Protein AF-A0AAQ4EUG0-F1 (afdb_monomer)

Secondary structure (DSSP, 8-state):
-EEEEEEEES---TTEEEEEETTTEEEEEE--TTTHHHHTT--S--EEEEEEEEE--SS--SSS--S-S----TTSS------------S-HHHHHHHHHHHHHHHHTPPPP---SSPPPTT-------BSSPPPTTEEEEEEEE-TTS-EEEEEEE--SS--EEEESTT-BSSEEEEEEEEE-TTSSSBGGG--PPP-GGGHHHHHHHTTS----THHHHTTTS-TT--EEEE-TT-EEEEEEEEEE--PPPPP-----

Radius of gyration: 25.82 Å; Cα contacts (8 Å, |Δi|>4): 319; chains: 1; bounding box: 62×68×75 Å

Foldseek 3Di:
DWDKDKDKDQDQPVQWDWDDDVLQDIDIDGDDCVVVVVVVVPPRRIDMDMDTQDDFFQDDPPPPPPGGRHALPPVRPHDDDDDDDDDDDDDPVVCQLVVSVVVCCVVCPDDDDDDPDPDDPPDDRDDDFFPDDFPRQKDFPDWDADPVQKTKTKIARSDDADKGKDWPQRGGDFWGFAPKFWDPPVRPGGPVPDDDDDDPVVVVVCVVVPPDDDPPPVVVVVVPPDRRIPIDIHDHSDMIMIITHIDGPDDPPPDDDDDD

pLDDT: mean 79.88, std 19.33, range [32.59, 97.94]

Structure (mmCIF, N/CA/C/O backbone):
data_AF-A0AAQ4EUG0-F1
#
_entry.id   AF-A0AAQ4EUG0-F1
#
loop_
_atom_site.group_PDB
_atom_site.id
_atom_site.type_symbol
_atom_site.label_atom_id
_atom_site.label_alt_id
_atom_site.label_comp_id
_atom_site.label_asym_id
_atom_site.label_entity_id
_atom_site.label_seq_id
_atom_site.pdbx_PDB_i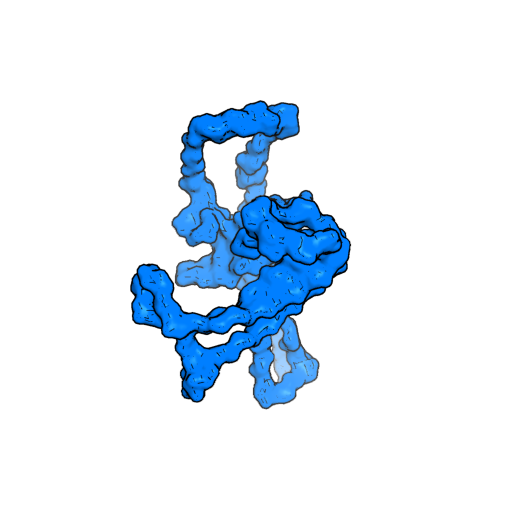ns_code
_atom_site.Cartn_x
_atom_site.Cartn_y
_atom_site.Cartn_z
_atom_site.occupancy
_atom_site.B_iso_or_equiv
_atom_site.auth_seq_id
_atom_site.auth_comp_id
_atom_site.auth_asym_id
_atom_site.auth_atom_id
_atom_site.pdbx_PDB_model_num
ATOM 1 N N . MET A 1 1 ? 28.273 -1.661 -15.338 1.00 84.81 1 MET A N 1
ATOM 2 C CA . MET A 1 1 ? 27.515 -2.783 -15.917 1.00 84.81 1 MET A CA 1
ATOM 3 C C . MET A 1 1 ? 26.063 -2.622 -15.538 1.00 84.81 1 MET A C 1
ATOM 5 O O . MET A 1 1 ? 25.760 -2.489 -14.359 1.00 84.81 1 MET A O 1
ATOM 9 N N . ASP A 1 2 ? 25.199 -2.697 -16.542 1.00 89.00 2 ASP A N 1
ATOM 10 C CA . ASP A 1 2 ? 23.758 -2.576 -16.389 1.00 89.00 2 ASP A CA 1
ATOM 11 C C . ASP A 1 2 ? 23.107 -3.883 -16.832 1.00 89.00 2 ASP A C 1
ATOM 13 O O . ASP A 1 2 ? 23.335 -4.357 -17.944 1.00 89.00 2 ASP A O 1
ATOM 17 N N . VAL A 1 3 ? 22.307 -4.479 -15.949 1.00 90.00 3 VAL A N 1
ATOM 18 C CA . VAL A 1 3 ? 21.541 -5.695 -16.230 1.00 90.00 3 VAL A CA 1
ATOM 19 C C . VAL A 1 3 ? 20.070 -5.337 -16.292 1.00 90.00 3 VAL A C 1
ATOM 21 O O . VAL A 1 3 ? 19.518 -4.786 -15.340 1.00 90.00 3 VAL A O 1
ATOM 24 N N . ALA A 1 4 ? 19.417 -5.707 -17.387 1.00 89.88 4 ALA A N 1
ATOM 25 C CA . ALA A 1 4 ? 18.000 -5.467 -17.577 1.00 89.88 4 ALA A CA 1
ATOM 26 C C . ALA A 1 4 ? 17.295 -6.674 -18.189 1.00 89.88 4 ALA A C 1
ATOM 28 O O . ALA A 1 4 ? 17.897 -7.481 -18.896 1.00 89.88 4 ALA A O 1
ATOM 29 N N . THR A 1 5 ? 15.992 -6.768 -17.935 1.00 88.81 5 THR A N 1
ATOM 30 C CA . THR A 1 5 ? 15.102 -7.694 -18.640 1.00 88.81 5 THR A CA 1
ATOM 31 C C . THR A 1 5 ? 14.273 -6.934 -19.658 1.00 88.81 5 THR A C 1
ATOM 33 O O . THR A 1 5 ? 13.789 -5.829 -19.394 1.00 88.81 5 THR A O 1
ATOM 36 N N . ARG A 1 6 ? 14.089 -7.554 -20.823 1.00 88.81 6 ARG A N 1
ATOM 37 C CA . ARG A 1 6 ? 13.291 -7.022 -21.919 1.00 88.81 6 ARG A CA 1
ATOM 38 C C . ARG A 1 6 ? 12.184 -7.999 -22.292 1.00 88.81 6 ARG A C 1
ATOM 40 O O . ARG A 1 6 ? 12.442 -9.188 -22.456 1.00 88.81 6 ARG A O 1
ATOM 47 N N . TYR A 1 7 ? 10.979 -7.470 -22.476 1.00 87.00 7 TYR A N 1
ATOM 48 C CA . TYR A 1 7 ? 9.845 -8.189 -23.044 1.00 87.00 7 TYR A CA 1
ATOM 49 C C . TYR A 1 7 ? 9.495 -7.564 -24.390 1.00 87.00 7 TYR A C 1
ATOM 51 O O . TYR A 1 7 ? 9.198 -6.370 -24.459 1.00 87.00 7 TYR A O 1
ATOM 59 N N . GLU A 1 8 ? 9.545 -8.369 -25.448 1.00 88.00 8 GLU A N 1
ATOM 60 C CA . GLU A 1 8 ? 9.227 -7.949 -26.811 1.00 88.00 8 GLU A CA 1
ATOM 61 C C . GLU A 1 8 ? 7.934 -8.629 -27.260 1.00 88.00 8 GLU A C 1
ATOM 63 O O . GLU A 1 8 ? 7.791 -9.848 -27.146 1.00 88.00 8 GLU A O 1
ATOM 68 N N . THR A 1 9 ? 6.980 -7.846 -27.760 1.00 85.00 9 THR A N 1
ATOM 69 C CA . THR A 1 9 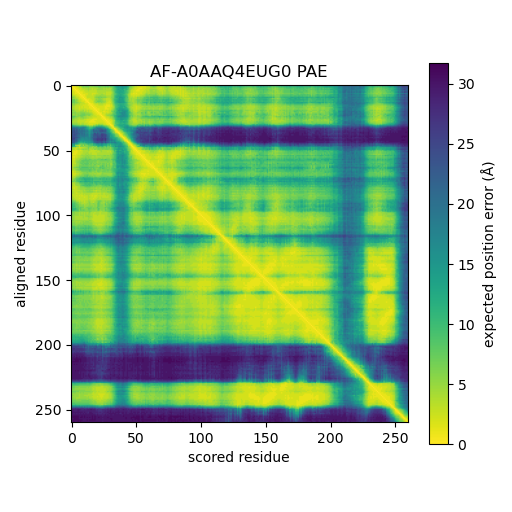? 5.717 -8.369 -28.295 1.00 85.00 9 THR A CA 1
ATOM 70 C C . THR A 1 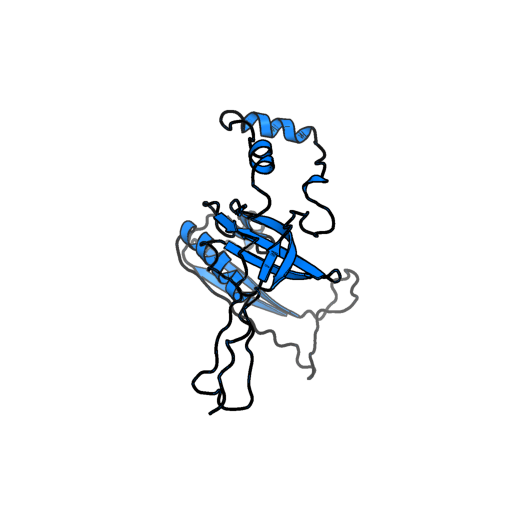9 ? 5.343 -7.646 -29.586 1.00 85.00 9 THR A C 1
ATOM 72 O O . THR A 1 9 ? 5.876 -6.583 -29.892 1.00 85.00 9 THR A O 1
ATOM 75 N N . ALA A 1 10 ? 4.417 -8.220 -30.354 1.00 86.56 10 ALA A N 1
ATOM 76 C CA . ALA A 1 10 ? 3.866 -7.597 -31.559 1.00 86.56 10 ALA A CA 1
ATOM 77 C C . ALA A 1 10 ? 2.698 -6.632 -31.266 1.00 86.56 10 ALA A C 1
ATOM 79 O O . ALA A 1 10 ? 1.992 -6.236 -32.189 1.00 86.56 10 ALA A O 1
ATOM 80 N N . LEU A 1 11 ? 2.448 -6.292 -29.994 1.00 82.88 11 LEU A N 1
ATOM 81 C CA . LEU A 1 11 ? 1.412 -5.323 -29.643 1.00 82.88 11 LEU A CA 1
ATOM 82 C C . LEU A 1 11 ? 1.821 -3.938 -30.153 1.00 82.88 11 LEU A C 1
ATOM 84 O O . LEU A 1 11 ? 2.946 -3.500 -29.912 1.00 82.88 11 LEU A O 1
ATOM 88 N N . ASP A 1 12 ? 0.902 -3.245 -30.820 1.00 84.25 12 ASP A N 1
ATOM 89 C CA . ASP A 1 12 ? 1.060 -1.825 -31.116 1.00 84.25 12 ASP A CA 1
ATOM 90 C C . ASP A 1 12 ? 0.496 -1.016 -29.949 1.00 84.25 12 ASP A C 1
ATOM 92 O O . ASP A 1 12 ? -0.680 -1.127 -29.604 1.00 84.25 12 ASP A O 1
ATOM 96 N N . ASN A 1 13 ? 1.360 -0.248 -29.295 1.00 80.12 13 ASN A N 1
ATOM 97 C CA . ASN A 1 13 ? 0.994 0.589 -28.162 1.00 80.12 13 ASN A CA 1
ATOM 98 C C . ASN A 1 13 ? 0.983 2.081 -28.511 1.00 80.12 13 ASN A C 1
ATOM 100 O O . ASN A 1 13 ? 0.839 2.895 -27.601 1.00 80.12 13 ASN A O 1
ATOM 104 N N . GLU A 1 14 ? 1.219 2.454 -29.775 1.00 84.69 14 GLU A N 1
ATOM 105 C CA . GLU A 1 14 ? 1.294 3.848 -30.240 1.00 84.69 14 GLU A CA 1
ATOM 106 C C . GLU A 1 14 ? 2.246 4.733 -29.399 1.00 84.69 14 GLU A C 1
ATOM 108 O O . GLU A 1 14 ? 2.068 5.946 -29.254 1.00 84.69 14 GLU A O 1
ATOM 113 N N . GLY A 1 15 ? 3.273 4.126 -28.791 1.00 82.19 15 GLY A N 1
ATOM 114 C CA . GLY A 1 15 ? 4.199 4.809 -27.884 1.00 82.19 15 GLY A CA 1
ATOM 115 C C . GLY A 1 15 ? 3.614 5.182 -26.513 1.00 82.19 15 GLY A C 1
ATOM 116 O O . GLY A 1 15 ? 4.242 5.950 -25.780 1.00 82.19 15 GLY A O 1
ATOM 117 N N . VAL A 1 16 ? 2.447 4.654 -26.147 1.00 84.12 16 VAL A N 1
ATOM 118 C CA . VAL A 1 16 ? 1.797 4.822 -24.842 1.00 84.12 16 VAL A CA 1
ATOM 119 C C . VAL A 1 16 ? 2.062 3.604 -23.959 1.00 84.12 16 VAL A C 1
ATOM 121 O O . VAL A 1 16 ? 1.989 2.457 -24.392 1.00 84.12 16 VAL A O 1
ATOM 124 N N . PHE A 1 17 ? 2.388 3.837 -22.695 1.00 86.19 17 PHE A N 1
ATOM 125 C CA . PHE A 1 17 ? 2.550 2.782 -21.697 1.00 86.19 17 PHE A CA 1
ATOM 126 C C . PHE A 1 17 ? 2.140 3.299 -20.320 1.00 86.19 17 PHE A C 1
ATOM 128 O O . PHE A 1 17 ? 1.921 4.493 -20.140 1.00 86.19 17 PHE A O 1
ATOM 135 N N . PHE A 1 18 ? 2.017 2.406 -19.344 1.00 85.62 18 PHE A N 1
ATOM 136 C CA . PHE A 1 18 ? 1.568 2.757 -18.001 1.00 85.62 18 PHE A CA 1
ATOM 137 C C . PHE A 1 18 ? 2.630 2.362 -16.982 1.00 85.62 18 PHE A C 1
ATOM 139 O O . PHE A 1 18 ? 3.205 1.279 -17.068 1.00 85.62 18 PHE A O 1
ATOM 146 N N . THR A 1 19 ? 2.878 3.242 -16.018 1.00 86.12 19 THR A N 1
ATOM 147 C CA . THR A 1 19 ? 3.725 2.972 -14.847 1.00 86.12 19 THR A CA 1
ATOM 148 C C . THR A 1 19 ? 2.912 3.266 -13.605 1.00 86.12 19 THR A C 1
ATOM 150 O O . THR A 1 19 ? 2.152 4.236 -13.607 1.00 86.12 19 THR A O 1
ATOM 153 N N . ASP A 1 20 ? 3.057 2.485 -12.547 1.00 85.25 20 ASP A N 1
ATOM 154 C CA . ASP A 1 20 ? 2.419 2.832 -11.287 1.00 85.25 20 ASP A CA 1
ATOM 155 C C . ASP A 1 20 ? 3.067 4.073 -10.648 1.00 85.25 20 ASP A C 1
ATOM 157 O O . ASP A 1 20 ? 4.183 4.482 -10.975 1.00 85.25 20 ASP A O 1
ATOM 161 N N . SER A 1 21 ? 2.314 4.708 -9.759 1.00 85.75 21 SER A N 1
ATOM 162 C CA . SER A 1 21 ? 2.766 5.764 -8.868 1.00 85.75 21 SER A CA 1
ATOM 163 C C . SER A 1 21 ? 2.670 5.231 -7.447 1.00 85.75 21 SER A C 1
ATOM 165 O O . SER A 1 21 ? 1.573 5.181 -6.882 1.00 85.75 21 SER A O 1
ATOM 167 N N . ASN A 1 22 ? 3.813 4.826 -6.890 1.00 84.12 22 ASN A N 1
ATOM 168 C CA . ASN A 1 22 ? 3.947 4.271 -5.539 1.00 84.12 22 ASN A CA 1
ATOM 169 C C . ASN A 1 22 ? 2.998 3.085 -5.268 1.00 84.12 22 ASN A C 1
ATOM 171 O O . ASN A 1 22 ? 2.448 2.971 -4.176 1.00 84.12 22 ASN A O 1
ATOM 175 N N . GLY A 1 23 ? 2.731 2.245 -6.272 1.00 79.62 23 GLY A N 1
ATOM 176 C CA . GLY A 1 23 ? 1.821 1.103 -6.160 1.00 79.62 23 GLY A CA 1
ATOM 177 C C . GLY A 1 23 ? 0.328 1.444 -6.055 1.00 79.62 23 GLY A C 1
ATOM 178 O O . GLY A 1 23 ? -0.482 0.534 -5.879 1.00 79.62 23 GLY A O 1
ATOM 179 N N . LEU A 1 24 ? -0.061 2.722 -6.170 1.00 76.56 24 LEU A N 1
ATOM 180 C CA . LEU A 1 24 ? -1.436 3.169 -5.923 1.00 76.56 24 LEU A CA 1
ATOM 181 C C . LEU A 1 24 ? -2.229 3.383 -7.219 1.00 76.56 24 LEU A C 1
ATOM 183 O O . LEU A 1 24 ? -3.268 2.764 -7.435 1.00 76.56 24 LEU A O 1
ATOM 187 N N . PHE A 1 25 ? -1.735 4.223 -8.124 1.00 76.75 25 PHE A N 1
ATOM 188 C CA . PHE A 1 25 ? -2.438 4.537 -9.371 1.00 76.75 25 PHE A CA 1
ATOM 189 C C . PHE A 1 25 ? -1.539 4.307 -10.574 1.00 76.75 25 PHE A C 1
ATOM 191 O O . PHE A 1 25 ? -0.349 4.607 -10.529 1.00 76.75 25 PHE A O 1
ATOM 198 N N . SER A 1 26 ? -2.107 3.809 -11.668 1.00 82.00 26 SER A N 1
ATOM 199 C CA . SER A 1 26 ? -1.403 3.748 -12.946 1.00 82.00 26 SER A CA 1
ATOM 200 C C . SER A 1 26 ? -1.419 5.118 -13.614 1.00 82.00 26 SER A C 1
ATOM 202 O O . SER A 1 26 ? -2.472 5.725 -13.789 1.00 82.00 26 SER A O 1
ATOM 204 N N . VAL A 1 27 ? -0.245 5.588 -14.017 1.00 85.31 27 VAL A N 1
ATOM 205 C CA . VAL A 1 27 ? -0.053 6.848 -14.727 1.00 85.31 27 VAL A CA 1
ATOM 206 C C . VAL A 1 27 ? 0.286 6.551 -16.178 1.00 85.31 27 VAL A C 1
ATOM 208 O O . VAL A 1 27 ? 1.208 5.787 -16.473 1.00 85.31 27 VAL A O 1
ATOM 211 N N . THR A 1 28 ? -0.445 7.186 -17.089 1.00 89.00 28 THR A N 1
ATOM 212 C CA . THR A 1 28 ? -0.173 7.120 -18.524 1.00 89.00 28 THR A CA 1
ATOM 213 C C . THR A 1 28 ? 1.127 7.846 -18.849 1.00 89.00 28 THR A C 1
ATOM 215 O O . THR A 1 28 ? 1.332 9.005 -18.482 1.00 89.00 28 THR A O 1
ATOM 218 N N . ARG A 1 29 ? 2.007 7.172 -19.580 1.00 85.81 29 ARG A N 1
ATOM 219 C CA . ARG A 1 29 ? 3.270 7.687 -20.102 1.00 85.81 29 ARG A CA 1
ATOM 220 C C . ARG A 1 29 ? 3.238 7.637 -21.621 1.00 85.81 29 ARG A C 1
ATOM 222 O O . ARG A 1 29 ? 2.662 6.728 -22.214 1.00 85.81 29 ARG A O 1
ATOM 229 N N . ARG A 1 30 ? 3.877 8.618 -22.252 1.00 87.06 30 ARG A N 1
ATOM 230 C CA . ARG A 1 30 ? 4.048 8.676 -23.703 1.00 87.06 30 ARG A CA 1
ATOM 231 C C . ARG A 1 30 ? 5.527 8.823 -24.016 1.00 87.06 30 ARG A C 1
ATOM 233 O O . ARG A 1 30 ? 6.188 9.700 -23.464 1.00 87.06 30 ARG A O 1
ATOM 240 N N . LEU A 1 31 ? 6.040 7.971 -24.896 1.00 80.88 31 LEU A N 1
ATOM 241 C CA . LEU A 1 31 ? 7.404 8.085 -25.391 1.00 80.88 31 LEU A CA 1
ATOM 242 C C . LEU A 1 31 ? 7.540 9.376 -26.200 1.00 80.88 31 LEU A C 1
ATOM 244 O O . LEU A 1 31 ? 6.850 9.586 -27.198 1.00 80.88 31 LEU A O 1
ATOM 248 N N . LEU A 1 32 ? 8.444 10.252 -25.764 1.00 77.06 32 LEU A N 1
ATOM 249 C CA . LEU A 1 32 ? 8.763 11.474 -26.490 1.00 77.06 32 LEU A CA 1
ATOM 250 C C . LEU A 1 32 ? 9.661 11.149 -27.693 1.00 77.06 32 LEU A C 1
ATOM 252 O O . LEU A 1 32 ? 10.576 10.324 -27.625 1.00 77.06 32 LEU A O 1
ATOM 256 N N . SER A 1 33 ? 9.408 11.827 -28.813 1.00 56.78 33 SER A N 1
ATOM 257 C CA . SER A 1 33 ? 9.983 11.539 -30.136 1.00 56.78 33 SER A CA 1
ATOM 258 C C . SER A 1 33 ? 11.521 11.567 -30.208 1.00 56.78 33 SER A C 1
ATOM 260 O O . SER A 1 33 ? 12.088 10.941 -31.108 1.00 56.78 33 SER A O 1
ATOM 262 N N . ALA A 1 34 ? 12.210 12.220 -29.265 1.00 49.50 34 ALA A N 1
ATOM 263 C CA . ALA A 1 34 ? 13.674 12.269 -29.195 1.00 49.50 34 ALA A CA 1
ATOM 264 C C . ALA A 1 34 ? 14.306 10.906 -28.848 1.00 49.50 34 ALA A C 1
ATOM 266 O O . ALA A 1 34 ? 15.296 10.524 -29.468 1.00 49.50 34 ALA A O 1
ATOM 267 N N . VAL A 1 35 ? 13.676 10.123 -27.963 1.00 47.72 35 VAL A N 1
ATOM 268 C CA . VAL A 1 35 ? 14.095 8.745 -27.629 1.00 47.72 35 VAL A CA 1
ATOM 269 C C . VAL A 1 35 ? 13.686 7.757 -28.736 1.00 47.72 35 VAL A C 1
ATOM 271 O O . VAL A 1 35 ? 14.292 6.698 -28.893 1.00 47.72 35 VAL A O 1
ATOM 274 N N . SER A 1 36 ? 12.726 8.136 -29.596 1.00 44.00 36 SER A N 1
ATOM 275 C CA . SER A 1 36 ? 12.292 7.314 -30.740 1.00 44.00 36 SER A CA 1
ATOM 276 C C . SER A 1 36 ? 13.355 7.159 -31.838 1.00 44.00 36 SER A C 1
ATOM 278 O O . SER A 1 36 ? 13.254 6.264 -32.674 1.00 44.00 36 SER A O 1
ATOM 280 N N . ARG A 1 37 ? 14.389 8.017 -31.877 1.00 38.06 37 ARG A N 1
ATOM 281 C CA . ARG A 1 37 ? 15.430 7.939 -32.919 1.00 38.06 37 ARG A CA 1
ATOM 282 C C . ARG A 1 37 ? 16.383 6.757 -32.735 1.00 38.06 37 ARG A C 1
ATOM 284 O O . ARG A 1 37 ? 16.779 6.177 -33.738 1.00 38.06 37 ARG A O 1
ATOM 291 N N . LEU A 1 38 ? 16.675 6.347 -31.499 1.00 39.84 38 LEU A N 1
ATOM 292 C CA . LEU A 1 38 ? 17.489 5.152 -31.219 1.00 39.84 38 LEU A CA 1
ATOM 293 C C . LEU A 1 38 ? 16.702 3.842 -31.402 1.00 39.84 38 LEU A C 1
ATOM 295 O O . LEU A 1 38 ? 17.280 2.808 -31.717 1.00 39.84 38 LEU A O 1
ATOM 299 N N . THR A 1 39 ? 15.374 3.884 -31.286 1.00 41.16 39 THR A N 1
ATOM 300 C CA . THR A 1 39 ? 14.483 2.730 -31.515 1.00 41.16 39 THR A CA 1
ATOM 301 C C . THR A 1 39 ? 13.981 2.613 -32.961 1.00 41.16 39 THR A C 1
ATOM 303 O O . THR A 1 39 ? 13.436 1.578 -33.339 1.00 41.16 39 THR A O 1
ATOM 306 N N . ARG A 1 40 ? 14.239 3.609 -33.824 1.00 37.44 40 ARG A N 1
ATOM 307 C CA . ARG A 1 40 ? 13.821 3.620 -35.243 1.00 37.44 40 ARG A CA 1
ATOM 308 C C . ARG A 1 40 ? 14.469 2.561 -36.137 1.00 37.44 40 ARG A C 1
ATOM 310 O O . ARG A 1 40 ? 13.981 2.372 -37.248 1.00 37.44 40 ARG A O 1
ATOM 317 N N . ILE A 1 41 ? 15.508 1.860 -35.682 1.00 39.31 41 ILE A N 1
ATOM 318 C CA . ILE A 1 41 ? 16.083 0.733 -36.439 1.00 39.31 41 ILE A CA 1
ATOM 319 C C . ILE A 1 41 ? 15.147 -0.499 -36.410 1.00 39.31 41 ILE A C 1
ATOM 321 O O . ILE A 1 41 ? 15.229 -1.345 -37.291 1.00 39.31 41 ILE A O 1
ATOM 325 N N . HIS A 1 42 ? 14.164 -0.562 -35.503 1.00 40.19 42 HIS A N 1
ATOM 326 C CA . HIS A 1 42 ? 13.218 -1.683 -35.397 1.00 40.19 42 HIS A CA 1
ATOM 327 C C . HIS A 1 42 ? 11.791 -1.268 -35.773 1.00 40.19 42 HIS A C 1
ATOM 329 O O . HIS A 1 42 ? 10.864 -1.331 -34.972 1.00 40.19 42 HIS A O 1
ATOM 335 N N . LYS A 1 43 ? 11.608 -0.821 -37.019 1.00 33.38 43 LYS A N 1
ATOM 336 C CA . LYS A 1 43 ? 10.323 -0.357 -37.570 1.00 33.38 43 LYS A CA 1
ATOM 337 C C . LYS A 1 43 ? 9.394 -1.511 -37.998 1.00 33.38 43 LYS A C 1
ATOM 339 O O . LYS A 1 43 ? 8.837 -1.502 -39.088 1.00 33.38 43 LYS A O 1
ATOM 344 N N . ALA A 1 44 ? 9.220 -2.493 -37.123 1.00 38.25 44 ALA A N 1
ATOM 345 C CA . ALA A 1 44 ? 8.016 -3.311 -37.067 1.00 38.25 44 ALA A CA 1
ATOM 346 C C . ALA A 1 44 ? 7.407 -3.011 -35.698 1.00 38.25 44 ALA A C 1
ATOM 348 O O . ALA A 1 44 ? 8.134 -3.104 -34.715 1.00 38.25 44 ALA A O 1
ATOM 349 N N . ALA A 1 45 ? 6.146 -2.574 -35.645 1.00 46.94 45 ALA A N 1
ATOM 350 C CA . ALA A 1 45 ? 5.438 -2.202 -34.420 1.00 46.94 45 ALA A CA 1
ATOM 351 C C . ALA A 1 45 ? 5.626 -3.283 -33.342 1.00 46.94 45 ALA A C 1
ATOM 353 O O . ALA A 1 45 ? 5.012 -4.347 -33.386 1.00 46.94 45 ALA A O 1
ATOM 354 N N . ARG A 1 46 ? 6.575 -3.047 -32.437 1.00 55.78 46 ARG A N 1
ATOM 355 C CA . ARG A 1 46 ? 6.950 -3.975 -31.381 1.00 55.78 46 ARG A CA 1
ATOM 356 C C . ARG A 1 46 ? 6.894 -3.220 -30.075 1.00 55.78 46 ARG A C 1
ATOM 358 O O . ARG A 1 46 ? 7.720 -2.340 -29.827 1.00 55.78 46 ARG A O 1
ATOM 365 N N . PHE A 1 47 ? 5.916 -3.561 -29.249 1.00 60.09 47 PHE A N 1
ATOM 366 C CA . PHE A 1 47 ? 5.904 -3.136 -27.865 1.00 60.09 47 PHE A CA 1
ATOM 367 C C . PHE A 1 47 ? 7.128 -3.718 -27.162 1.00 60.09 47 PHE A C 1
ATOM 369 O O . PHE A 1 47 ? 7.372 -4.929 -27.181 1.00 60.09 47 PHE A O 1
ATOM 376 N N . LEU A 1 48 ? 7.893 -2.825 -26.544 1.00 68.75 48 LEU A N 1
ATOM 377 C CA . LEU A 1 48 ? 9.088 -3.153 -25.791 1.00 68.75 48 LEU A CA 1
ATOM 378 C C . LEU A 1 48 ? 8.894 -2.651 -24.364 1.00 68.75 48 LEU A C 1
ATOM 380 O O . LEU A 1 48 ? 8.875 -1.445 -24.121 1.00 68.75 48 LEU A O 1
ATOM 384 N N . ALA A 1 49 ? 8.769 -3.584 -23.422 1.00 75.94 49 ALA A N 1
ATOM 385 C CA . ALA A 1 49 ? 8.861 -3.279 -22.000 1.00 75.94 49 ALA A CA 1
ATOM 386 C C . ALA A 1 49 ? 10.277 -3.595 -21.506 1.00 75.94 49 ALA A C 1
ATOM 388 O O . ALA A 1 49 ? 10.825 -4.661 -21.794 1.00 75.94 49 ALA A O 1
ATOM 389 N N . HIS A 1 50 ? 10.867 -2.660 -20.764 1.00 81.56 50 HIS A N 1
ATOM 390 C CA . HIS A 1 50 ? 12.233 -2.744 -20.255 1.00 81.56 50 HIS A CA 1
ATOM 391 C C . HIS A 1 50 ? 12.252 -2.465 -18.752 1.00 81.56 50 HIS A C 1
ATOM 393 O O . HIS A 1 50 ? 11.718 -1.447 -18.314 1.00 81.56 50 HIS A O 1
ATOM 399 N N . ALA A 1 51 ? 12.885 -3.347 -17.978 1.00 84.69 51 ALA A N 1
ATOM 400 C CA . ALA A 1 51 ? 13.072 -3.183 -16.539 1.00 84.69 51 ALA A CA 1
ATOM 401 C C . ALA A 1 51 ? 14.553 -3.360 -16.181 1.00 84.69 51 ALA A C 1
ATOM 403 O O . ALA A 1 51 ? 15.122 -4.434 -16.394 1.00 84.69 51 ALA A O 1
ATOM 404 N N . GLN A 1 52 ? 15.163 -2.306 -15.632 1.00 89.50 52 GLN A N 1
AT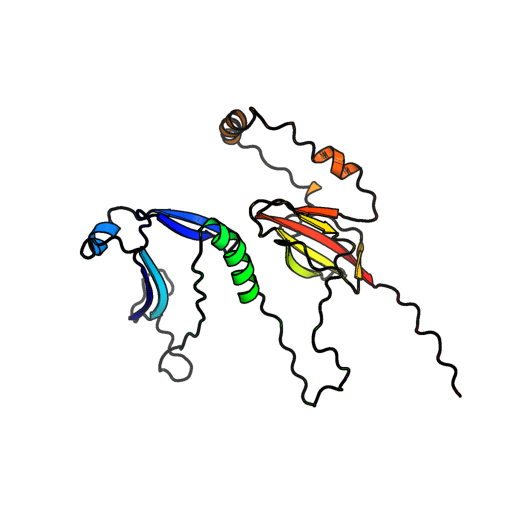OM 405 C CA . GLN A 1 52 ? 16.519 -2.353 -15.090 1.00 89.50 52 GLN A CA 1
ATOM 406 C C . GLN A 1 52 ? 16.507 -3.167 -13.791 1.00 89.50 52 GLN A C 1
ATOM 408 O O . GLN A 1 52 ? 15.754 -2.847 -12.876 1.00 89.50 52 GLN A O 1
ATOM 413 N N . LEU A 1 53 ? 17.320 -4.218 -13.721 1.00 90.06 53 LEU A N 1
ATOM 414 C CA . LEU A 1 53 ? 17.359 -5.145 -12.587 1.00 90.06 53 LEU A CA 1
ATOM 415 C C . LEU A 1 53 ? 18.503 -4.863 -11.625 1.00 90.06 53 LEU A C 1
ATOM 417 O O . LEU A 1 53 ? 18.347 -4.991 -10.415 1.00 90.06 53 LEU A O 1
ATOM 421 N N . HIS A 1 54 ? 19.671 -4.542 -12.170 1.00 91.81 54 HIS A N 1
ATOM 422 C CA . HIS A 1 54 ? 20.883 -4.362 -11.389 1.00 91.81 54 HIS A CA 1
ATOM 423 C C . HIS A 1 54 ? 21.824 -3.398 -12.108 1.00 91.81 54 HIS A C 1
ATOM 425 O O . HIS A 1 54 ? 21.812 -3.315 -13.342 1.00 91.81 54 HIS A O 1
ATOM 431 N N . ARG A 1 55 ? 22.602 -2.641 -11.337 1.00 91.75 55 ARG A N 1
ATOM 432 C CA . ARG A 1 55 ? 23.586 -1.677 -11.829 1.00 91.75 55 ARG A CA 1
ATOM 433 C C . ARG A 1 55 ? 24.820 -1.750 -10.947 1.00 91.75 55 ARG A C 1
ATOM 435 O O . ARG A 1 55 ? 24.690 -1.904 -9.739 1.00 91.75 55 ARG A O 1
ATOM 442 N N . ARG A 1 56 ? 25.981 -1.622 -11.575 1.00 92.19 56 ARG A N 1
ATOM 443 C CA . ARG A 1 56 ? 27.286 -1.542 -10.922 1.00 92.19 56 ARG A CA 1
ATOM 444 C C . ARG A 1 56 ? 28.144 -0.549 -11.690 1.00 92.19 56 ARG A C 1
ATOM 446 O O . ARG A 1 56 ? 28.398 -0.778 -12.873 1.00 92.19 56 ARG A O 1
ATOM 453 N N . TYR A 1 57 ? 28.587 0.527 -11.065 1.00 92.50 57 TYR A N 1
ATOM 454 C CA . TYR A 1 57 ? 29.454 1.532 -11.676 1.00 92.50 57 TYR A CA 1
ATOM 455 C C . TYR A 1 57 ? 30.737 1.636 -10.866 1.00 92.50 57 TYR A C 1
ATOM 457 O O . TYR A 1 57 ? 30.706 1.561 -9.651 1.00 92.50 57 TYR A O 1
ATOM 465 N N . ASN A 1 58 ? 31.865 1.775 -11.549 1.00 92.75 58 ASN A N 1
ATOM 466 C CA . ASN A 1 58 ? 33.191 1.914 -10.945 1.00 92.75 58 ASN A CA 1
ATOM 467 C C . ASN A 1 58 ? 33.661 3.378 -10.887 1.00 92.75 58 ASN A C 1
ATOM 469 O O . ASN A 1 58 ? 34.829 3.631 -10.610 1.00 92.75 58 ASN A O 1
ATOM 473 N N . ILE A 1 59 ? 32.770 4.316 -11.208 1.00 94.38 59 ILE A N 1
ATOM 474 C CA . ILE A 1 59 ? 33.000 5.759 -11.221 1.00 94.38 59 ILE A CA 1
ATOM 475 C C . ILE A 1 59 ? 31.816 6.393 -10.479 1.00 94.38 59 ILE A C 1
ATOM 477 O O . ILE A 1 59 ? 30.680 5.956 -10.685 1.00 94.38 59 ILE A O 1
ATOM 481 N N . ASP A 1 60 ? 32.106 7.354 -9.602 1.00 93.88 60 ASP A N 1
ATOM 482 C CA . ASP A 1 60 ? 31.111 8.180 -8.907 1.00 93.88 60 ASP A CA 1
ATOM 483 C C . ASP A 1 60 ? 30.420 9.135 -9.894 1.00 93.88 60 ASP A C 1
ATOM 485 O O . ASP A 1 60 ? 30.981 9.479 -10.936 1.00 93.88 60 ASP A O 1
ATOM 489 N N . ASP A 1 61 ? 29.185 9.531 -9.603 1.00 94.88 61 ASP A N 1
ATOM 490 C CA . ASP A 1 61 ? 28.433 10.450 -10.463 1.00 94.88 61 ASP A CA 1
ATOM 491 C C . ASP A 1 61 ? 28.584 11.931 -10.071 1.00 94.88 61 ASP A C 1
ATOM 493 O O . ASP A 1 61 ? 27.935 12.786 -10.678 1.00 94.88 61 ASP A O 1
ATOM 497 N N . ASP A 1 62 ? 29.457 12.238 -9.103 1.00 95.19 62 ASP A N 1
ATOM 498 C CA . ASP A 1 62 ? 29.739 13.567 -8.557 1.00 95.19 62 ASP A CA 1
ATOM 499 C C . ASP A 1 62 ? 28.488 14.266 -7.979 1.00 95.19 62 ASP A C 1
ATOM 501 O O . ASP A 1 62 ? 28.410 15.498 -7.918 1.00 95.19 62 ASP A O 1
ATOM 505 N N . LEU A 1 63 ? 27.485 13.495 -7.529 1.00 95.81 63 LEU A N 1
ATOM 506 C CA . LEU A 1 63 ? 26.262 14.020 -6.899 1.00 95.81 63 LEU A CA 1
ATOM 507 C C . LEU A 1 63 ? 26.306 14.016 -5.359 1.00 95.81 63 LEU A C 1
ATOM 509 O O . LEU A 1 63 ? 25.290 14.288 -4.713 1.00 95.81 63 LEU A O 1
ATOM 513 N N . GLY A 1 64 ? 27.486 13.772 -4.776 1.00 95.88 64 GLY A N 1
ATOM 514 C CA . GLY A 1 64 ? 27.785 14.011 -3.359 1.00 95.88 64 GLY A CA 1
ATOM 515 C C . GLY A 1 64 ? 27.871 12.773 -2.467 1.00 95.88 64 GLY A C 1
ATOM 516 O O . GLY A 1 64 ? 28.020 12.932 -1.258 1.00 95.88 64 GLY A O 1
ATOM 517 N N . VAL A 1 65 ? 27.770 11.563 -3.027 1.00 94.25 65 VAL A N 1
ATOM 518 C CA . VAL A 1 65 ? 28.043 10.318 -2.281 1.00 94.25 65 VAL A CA 1
ATOM 519 C C . VAL A 1 65 ? 29.550 10.018 -2.250 1.00 94.25 65 VAL A C 1
ATOM 521 O O . VAL A 1 65 ? 30.022 9.423 -1.287 1.00 94.25 65 VAL A O 1
ATOM 524 N N . GLU A 1 66 ? 30.310 10.507 -3.243 1.00 94.56 66 GLU A N 1
ATOM 525 C CA . GLU A 1 66 ? 31.775 10.374 -3.350 1.00 94.56 66 GLU A CA 1
ATOM 526 C C . GLU A 1 66 ? 32.255 8.913 -3.383 1.00 94.56 66 GLU A C 1
ATOM 528 O O . GLU A 1 66 ? 33.395 8.597 -3.031 1.00 94.56 66 GLU A O 1
ATOM 533 N N . GLU A 1 67 ? 31.396 8.001 -3.840 1.00 93.44 67 GLU A N 1
ATOM 534 C CA . GLU A 1 67 ? 31.721 6.590 -3.971 1.00 93.44 67 GLU A CA 1
ATOM 535 C C . GLU A 1 67 ? 31.085 6.000 -5.235 1.00 93.44 67 GLU A C 1
ATOM 537 O O . GLU A 1 67 ? 29.926 6.267 -5.560 1.00 93.44 67 GLU A O 1
ATOM 542 N N . PRO A 1 68 ? 31.819 5.159 -5.978 1.00 93.69 68 PRO A N 1
ATOM 543 C CA . PRO A 1 68 ? 31.230 4.449 -7.096 1.00 93.69 68 PRO A CA 1
ATOM 544 C C . PRO A 1 68 ? 30.170 3.456 -6.595 1.00 93.69 68 PRO A C 1
ATOM 546 O O . PRO A 1 68 ? 30.329 2.844 -5.540 1.00 93.69 68 PRO A O 1
ATOM 549 N N . LEU A 1 69 ? 29.125 3.214 -7.394 1.00 93.81 69 LEU A N 1
ATOM 550 C CA . LEU A 1 69 ? 28.131 2.162 -7.132 1.00 93.81 69 LEU A CA 1
ATOM 551 C C . LEU A 1 69 ? 28.741 0.756 -7.351 1.00 93.81 69 LEU A C 1
ATOM 553 O O . LEU A 1 69 ? 28.398 0.062 -8.312 1.00 93.81 69 LEU A O 1
ATOM 557 N N . ASP A 1 70 ? 29.671 0.348 -6.488 1.00 93.56 70 ASP A N 1
ATOM 558 C CA . ASP A 1 70 ? 30.510 -0.853 -6.607 1.00 93.56 70 ASP A CA 1
ATOM 559 C C . ASP A 1 70 ? 30.379 -1.786 -5.387 1.00 93.56 70 ASP A C 1
ATOM 561 O O . ASP A 1 70 ? 31.378 -2.215 -4.814 1.00 93.56 70 ASP A O 1
ATOM 565 N N . ASP A 1 71 ? 29.151 -2.126 -4.981 1.00 91.38 71 ASP A N 1
ATOM 566 C CA . ASP A 1 71 ? 28.905 -3.033 -3.849 1.00 91.38 71 ASP A CA 1
ATOM 567 C C . ASP A 1 71 ? 29.561 -4.411 -4.058 1.00 91.38 71 ASP A C 1
ATOM 569 O O . ASP A 1 71 ? 29.133 -5.206 -4.905 1.00 91.38 71 ASP A O 1
ATOM 573 N N . ARG A 1 72 ? 30.581 -4.728 -3.247 1.00 89.19 72 ARG A N 1
ATOM 574 C CA . ARG A 1 72 ? 31.410 -5.941 -3.403 1.00 89.19 72 ARG A CA 1
ATOM 575 C C . ARG A 1 72 ? 30.913 -7.181 -2.659 1.00 89.19 72 ARG A C 1
ATOM 577 O O . ARG A 1 72 ? 31.373 -8.284 -2.941 1.00 89.19 72 ARG A O 1
ATOM 584 N N . GLY A 1 73 ? 29.928 -7.040 -1.774 1.00 87.88 73 GLY A N 1
ATOM 585 C CA . GLY A 1 73 ? 29.407 -8.162 -0.987 1.00 87.88 73 GLY A CA 1
ATOM 586 C C . GLY A 1 73 ? 30.429 -8.732 0.009 1.00 87.88 73 GLY A C 1
ATOM 587 O O . GLY A 1 73 ? 31.441 -8.111 0.304 1.00 87.88 73 GLY A O 1
ATOM 588 N N . ILE A 1 74 ? 30.145 -9.915 0.568 1.00 88.75 74 ILE A N 1
ATOM 589 C CA . ILE A 1 74 ? 30.948 -10.528 1.652 1.00 88.75 74 ILE A CA 1
ATOM 590 C C . ILE A 1 74 ? 32.235 -11.193 1.128 1.00 88.75 74 ILE A C 1
ATOM 592 O O . ILE A 1 74 ? 33.191 -11.362 1.878 1.00 88.75 74 ILE A O 1
ATOM 596 N N . ASN A 1 75 ? 32.256 -11.598 -0.142 1.00 91.75 75 ASN A N 1
ATOM 597 C CA . ASN A 1 75 ? 33.351 -12.337 -0.777 1.00 91.75 75 ASN A CA 1
ATOM 598 C C . ASN A 1 75 ? 34.127 -11.510 -1.820 1.00 91.75 75 ASN A C 1
ATOM 600 O O . ASN A 1 75 ? 34.865 -12.089 -2.607 1.00 91.75 75 ASN A O 1
ATOM 604 N N . ASP A 1 76 ? 33.932 -10.190 -1.854 1.00 90.56 76 ASP A N 1
ATOM 605 C CA . ASP A 1 76 ? 34.528 -9.251 -2.816 1.00 90.56 76 ASP A CA 1
ATOM 606 C C . ASP A 1 76 ? 34.190 -9.479 -4.309 1.00 90.56 76 ASP A C 1
ATOM 608 O O . ASP A 1 76 ? 34.742 -8.817 -5.192 1.00 90.56 76 ASP A O 1
ATOM 612 N N . GLU A 1 77 ? 33.244 -10.367 -4.628 1.00 89.81 77 GLU A N 1
ATOM 613 C CA . GLU A 1 77 ? 32.866 -10.702 -6.013 1.00 89.81 77 GLU A CA 1
ATOM 614 C C . GLU A 1 77 ? 31.703 -9.851 -6.557 1.00 89.81 77 GLU A C 1
ATOM 616 O O . GLU A 1 77 ? 31.420 -9.857 -7.759 1.00 89.81 77 GLU A O 1
ATOM 621 N N . GLY A 1 78 ? 31.050 -9.072 -5.695 1.00 88.12 78 GLY A N 1
ATOM 622 C CA . GLY A 1 78 ? 29.847 -8.308 -6.010 1.00 88.12 78 GLY A CA 1
ATOM 623 C C . GLY A 1 78 ? 28.589 -8.876 -5.355 1.00 88.12 78 GLY A C 1
ATOM 624 O O . GLY A 1 78 ? 28.521 -10.039 -4.955 1.00 88.12 78 GLY A O 1
ATOM 625 N N . ILE A 1 79 ? 27.555 -8.045 -5.246 1.00 91.50 79 ILE A N 1
ATOM 626 C CA . ILE A 1 79 ? 26.268 -8.468 -4.684 1.00 91.50 79 ILE A CA 1
ATOM 627 C C . ILE A 1 79 ? 25.406 -9.229 -5.700 1.00 91.50 79 ILE A C 1
ATOM 629 O O . ILE A 1 79 ? 25.363 -8.917 -6.889 1.00 91.50 79 ILE A O 1
ATOM 633 N N . ILE A 1 80 ? 24.651 -10.215 -5.209 1.00 90.19 80 ILE A N 1
ATOM 634 C CA . ILE A 1 80 ? 23.690 -10.978 -6.013 1.00 90.19 80 ILE A CA 1
ATOM 635 C C . ILE A 1 80 ? 22.273 -10.529 -5.658 1.00 90.19 80 ILE A C 1
ATOM 637 O O . ILE A 1 80 ? 21.762 -10.838 -4.581 1.00 90.19 80 ILE A O 1
ATOM 641 N N . ALA A 1 81 ? 21.603 -9.862 -6.597 1.00 89.38 81 ALA A N 1
ATOM 642 C CA . ALA A 1 81 ? 20.185 -9.537 -6.485 1.00 89.38 81 ALA A CA 1
ATOM 643 C C . ALA A 1 81 ? 19.317 -10.692 -7.016 1.00 89.38 81 ALA A C 1
ATOM 645 O O . ALA A 1 81 ? 19.524 -11.189 -8.124 1.00 89.38 81 ALA A O 1
ATOM 646 N N . LYS A 1 82 ? 18.312 -11.111 -6.238 1.00 91.44 82 LYS A N 1
ATOM 647 C CA . LYS A 1 82 ? 17.305 -12.101 -6.654 1.00 91.44 82 LYS A CA 1
ATOM 648 C C . LYS A 1 82 ? 15.922 -11.469 -6.595 1.00 91.44 82 LYS A C 1
ATOM 650 O O . LYS A 1 82 ? 15.550 -10.884 -5.584 1.00 91.44 82 LYS A O 1
ATOM 655 N N . GLY A 1 83 ? 15.148 -11.627 -7.661 1.00 88.12 83 GLY A N 1
ATOM 656 C CA . GLY A 1 83 ? 13.803 -11.071 -7.772 1.00 88.12 83 GLY A CA 1
ATOM 657 C C . GLY A 1 83 ? 12.864 -11.995 -8.537 1.00 88.12 83 GLY A C 1
ATOM 658 O O . GLY A 1 83 ? 13.277 -13.009 -9.097 1.00 88.12 83 GLY A O 1
ATOM 659 N N . ARG A 1 84 ? 11.577 -11.641 -8.555 1.00 87.44 84 ARG A N 1
ATOM 660 C CA . ARG A 1 84 ? 10.543 -12.344 -9.319 1.00 87.44 84 ARG A CA 1
ATOM 661 C C . ARG A 1 84 ? 9.728 -11.337 -10.108 1.00 87.44 84 ARG A C 1
ATOM 663 O O . ARG A 1 84 ? 9.179 -10.409 -9.530 1.00 87.44 84 ARG A O 1
ATOM 670 N N . HIS A 1 85 ? 9.587 -11.576 -11.405 1.00 87.25 85 HIS A N 1
ATOM 671 C CA . HIS A 1 85 ? 8.635 -10.858 -12.244 1.00 87.25 85 HIS A CA 1
ATOM 672 C C . HIS A 1 85 ? 7.393 -11.719 -12.463 1.00 87.25 85 HIS A C 1
ATOM 674 O O . HIS A 1 85 ? 7.498 -12.928 -12.680 1.00 87.25 85 HIS A O 1
ATOM 680 N N . ARG A 1 86 ? 6.213 -11.099 -12.416 1.00 87.31 86 ARG A N 1
ATOM 681 C CA . ARG A 1 86 ? 4.950 -11.725 -12.815 1.00 87.31 86 ARG A CA 1
ATOM 682 C C . ARG A 1 86 ? 4.427 -11.000 -14.040 1.00 87.31 86 ARG A C 1
ATOM 684 O O . ARG A 1 86 ? 4.170 -9.803 -13.980 1.00 87.31 86 ARG A O 1
ATOM 691 N N . LEU A 1 87 ? 4.285 -11.735 -15.136 1.00 87.44 87 LEU A N 1
ATOM 692 C CA . LEU A 1 87 ? 3.703 -11.221 -16.367 1.00 87.44 87 LEU A CA 1
ATOM 693 C C . LEU A 1 87 ? 2.241 -11.657 -16.442 1.00 87.44 87 LEU A C 1
ATOM 695 O O . LEU A 1 87 ? 1.937 -12.840 -16.296 1.00 87.44 87 LEU A O 1
ATOM 699 N N . HIS A 1 88 ? 1.350 -10.699 -16.673 1.00 86.25 88 HIS A N 1
ATOM 700 C CA . HIS A 1 88 ? -0.060 -10.952 -16.934 1.00 86.25 88 HIS A CA 1
ATOM 701 C C . HIS A 1 88 ? -0.377 -10.521 -18.365 1.00 86.25 88 HIS A C 1
ATOM 703 O O . HIS A 1 88 ? -0.069 -9.395 -18.754 1.00 86.25 88 HIS A O 1
ATOM 709 N N . LEU A 1 89 ? -0.970 -11.426 -19.142 1.00 87.19 89 LEU A N 1
ATOM 710 C CA . LEU A 1 89 ? -1.429 -11.170 -20.502 1.00 87.19 89 LEU A CA 1
ATOM 711 C C . LEU A 1 89 ? -2.954 -11.211 -20.485 1.00 87.19 89 LEU A C 1
ATOM 713 O O . LEU A 1 89 ? -3.538 -12.237 -20.146 1.00 87.19 89 LEU A O 1
ATOM 717 N N . GLY A 1 90 ? -3.582 -10.092 -20.819 1.00 85.56 90 GLY A N 1
ATOM 718 C CA . GLY A 1 90 ? -5.030 -9.929 -20.766 1.00 85.56 90 GLY A CA 1
ATOM 719 C C . GLY A 1 90 ? -5.442 -8.582 -21.341 1.00 85.56 90 GLY A C 1
ATOM 720 O O . GLY A 1 90 ? -4.606 -7.825 -21.844 1.00 85.56 90 GLY A O 1
ATOM 721 N N . THR A 1 91 ? -6.731 -8.268 -21.271 1.00 83.12 91 THR A N 1
ATOM 722 C CA . THR A 1 91 ? -7.208 -6.951 -21.703 1.00 83.12 91 THR A CA 1
ATOM 723 C C . THR A 1 91 ? -6.792 -5.866 -20.699 1.00 83.12 91 THR A C 1
ATOM 725 O O . THR A 1 91 ? -6.674 -6.145 -19.503 1.00 83.12 91 THR A O 1
ATOM 728 N N . PRO A 1 92 ? -6.628 -4.594 -21.116 1.00 76.06 92 PRO A N 1
ATOM 729 C CA . PRO A 1 92 ? -6.332 -3.497 -20.187 1.00 76.06 92 PRO A CA 1
ATOM 730 C C . PRO A 1 92 ? -7.358 -3.355 -19.051 1.00 76.06 92 PRO A C 1
ATOM 732 O O . PRO A 1 92 ? -7.028 -2.905 -17.950 1.00 76.06 92 PRO A O 1
ATOM 735 N N . ARG A 1 93 ? -8.613 -3.746 -19.314 1.00 75.75 93 ARG A N 1
ATOM 736 C CA . ARG A 1 93 ? -9.689 -3.716 -18.324 1.00 75.75 93 ARG A CA 1
ATOM 737 C C . ARG A 1 93 ? -9.460 -4.751 -17.227 1.00 75.75 93 ARG A C 1
ATOM 739 O O . ARG A 1 93 ? -9.436 -4.367 -16.062 1.00 75.75 93 ARG A O 1
ATOM 746 N N . GLU A 1 94 ? -9.243 -6.010 -17.607 1.00 78.06 94 GLU A N 1
ATOM 747 C CA . GLU A 1 94 ? -8.976 -7.122 -16.682 1.00 78.06 94 GLU A CA 1
ATOM 748 C C . GLU A 1 94 ? -7.664 -6.928 -15.924 1.00 78.06 94 GLU A C 1
ATOM 750 O O . GLU A 1 94 ? -7.607 -7.123 -14.709 1.00 78.06 94 GLU A O 1
ATOM 755 N N . ALA A 1 95 ? -6.617 -6.496 -16.634 1.00 77.12 95 ALA A N 1
ATOM 756 C CA . ALA A 1 95 ? -5.290 -6.332 -16.068 1.00 77.12 95 ALA A CA 1
ATOM 757 C C . ALA A 1 95 ? -5.307 -5.377 -14.870 1.00 77.12 95 ALA A C 1
ATOM 759 O O . ALA A 1 95 ? -4.674 -5.653 -13.862 1.00 77.12 95 ALA A O 1
ATOM 760 N N . ALA A 1 96 ? -6.061 -4.285 -14.921 1.00 72.44 96 ALA A N 1
ATOM 761 C CA . ALA A 1 96 ? -6.064 -3.327 -13.821 1.00 72.44 96 ALA A CA 1
ATOM 762 C C . ALA A 1 96 ? -6.704 -3.843 -12.523 1.00 72.44 96 ALA A C 1
ATOM 764 O O . ALA A 1 96 ? -6.225 -3.498 -11.446 1.00 72.44 96 ALA A O 1
ATOM 765 N N . ASP A 1 97 ? -7.726 -4.696 -12.612 1.00 73.19 97 ASP A N 1
ATOM 766 C CA . ASP A 1 97 ? -8.346 -5.306 -11.428 1.00 73.19 97 ASP A CA 1
ATOM 767 C C . ASP A 1 97 ? -7.428 -6.376 -10.809 1.00 73.19 97 ASP A C 1
ATOM 769 O O . ASP A 1 97 ? -7.354 -6.549 -9.587 1.00 73.19 97 ASP A O 1
ATOM 773 N N . VAL A 1 98 ? -6.722 -7.119 -11.666 1.00 81.69 98 VAL A N 1
ATOM 774 C CA . VAL A 1 98 ? -5.893 -8.262 -11.264 1.00 81.69 98 VAL A CA 1
ATOM 775 C C . VAL A 1 98 ? -4.511 -7.818 -10.799 1.00 81.69 98 VAL A C 1
ATOM 777 O O . VAL A 1 98 ? -4.032 -8.313 -9.781 1.00 81.69 98 VAL A O 1
ATOM 780 N N . LEU A 1 99 ? -3.867 -6.887 -11.507 1.00 85.19 99 LEU A N 1
ATOM 781 C CA . LEU A 1 99 ? -2.477 -6.498 -11.264 1.00 85.19 99 LEU A CA 1
ATOM 782 C C . LEU A 1 99 ? -2.289 -5.918 -9.868 1.00 85.19 99 LEU A C 1
ATOM 784 O O . LEU A 1 99 ? -1.354 -6.322 -9.182 1.00 85.19 99 LEU A O 1
ATOM 788 N N . ARG A 1 100 ? -3.184 -5.030 -9.414 1.00 84.12 100 ARG A N 1
ATOM 789 C CA . ARG A 1 100 ? -3.060 -4.434 -8.077 1.00 84.12 100 ARG A CA 1
ATOM 790 C C . ARG A 1 100 ? -3.244 -5.478 -6.978 1.00 84.12 100 ARG A C 1
ATOM 792 O O . ARG A 1 100 ? -2.414 -5.572 -6.080 1.00 84.12 100 ARG A O 1
ATOM 799 N N . THR A 1 101 ? -4.267 -6.323 -7.096 1.00 85.50 101 THR A N 1
ATOM 800 C CA . THR A 1 101 ? -4.495 -7.437 -6.162 1.00 85.50 101 THR A CA 1
ATOM 801 C C . THR A 1 101 ? -3.299 -8.396 -6.125 1.00 85.50 101 THR A C 1
ATOM 803 O O . THR A 1 101 ? -2.821 -8.761 -5.053 1.00 85.50 101 THR A O 1
ATOM 806 N N . ALA A 1 102 ? -2.777 -8.779 -7.293 1.00 87.62 102 ALA A N 1
ATOM 807 C CA . ALA A 1 102 ? -1.640 -9.684 -7.406 1.00 87.62 102 ALA A CA 1
ATOM 808 C C . ALA A 1 102 ? -0.344 -9.060 -6.870 1.00 87.62 102 ALA A C 1
ATOM 810 O O . ALA A 1 102 ? 0.444 -9.766 -6.247 1.00 87.62 102 ALA A O 1
ATOM 811 N N . ALA A 1 103 ? -0.126 -7.759 -7.081 1.00 88.31 103 ALA A N 1
ATOM 812 C CA . ALA A 1 103 ? 1.011 -7.026 -6.530 1.00 88.31 103 ALA A CA 1
ATOM 813 C C . ALA A 1 103 ? 0.940 -6.957 -4.999 1.00 88.31 103 ALA A C 1
ATOM 815 O O . ALA A 1 103 ? 1.930 -7.236 -4.328 1.00 88.31 103 ALA A O 1
ATOM 816 N N . LEU A 1 104 ? -0.238 -6.687 -4.431 1.00 88.88 104 LEU A N 1
ATOM 817 C CA . LEU A 1 104 ? -0.427 -6.678 -2.979 1.00 88.88 104 LEU A CA 1
ATOM 818 C C . LEU A 1 104 ? -0.176 -8.051 -2.352 1.00 88.88 104 LEU A C 1
ATOM 820 O O . LEU A 1 104 ? 0.470 -8.127 -1.315 1.00 88.88 104 LEU A O 1
ATOM 824 N N . GLN A 1 105 ? -0.584 -9.141 -3.004 1.00 87.69 105 GLN A N 1
ATOM 825 C CA . GLN A 1 105 ? -0.254 -10.499 -2.548 1.00 87.69 105 GLN A CA 1
ATOM 826 C C . GLN A 1 105 ? 1.254 -10.798 -2.566 1.00 87.69 105 GLN A C 1
ATOM 828 O O . GLN A 1 105 ? 1.719 -11.669 -1.831 1.00 87.69 105 GLN A O 1
ATOM 833 N N . GLU A 1 106 ? 2.022 -10.107 -3.413 1.00 88.75 106 GLU A N 1
ATOM 834 C CA . GLU A 1 106 ? 3.479 -10.226 -3.455 1.00 88.75 106 GLU A CA 1
ATOM 835 C C . GLU A 1 106 ? 4.175 -9.402 -2.376 1.00 88.75 106 GLU A C 1
ATOM 837 O O . GLU A 1 106 ? 5.159 -9.878 -1.811 1.00 88.75 106 GLU A O 1
ATOM 842 N N . VAL A 1 107 ? 3.671 -8.198 -2.100 1.00 87.88 107 VAL A N 1
ATOM 843 C CA . VAL A 1 107 ? 4.200 -7.301 -1.063 1.00 87.88 107 VAL A CA 1
ATOM 844 C C . VAL A 1 107 ? 3.844 -7.826 0.330 1.00 87.88 107 VAL A C 1
ATOM 846 O O . VAL A 1 107 ? 4.714 -7.960 1.185 1.00 87.88 107 VAL A O 1
ATOM 849 N N . TYR A 1 108 ? 2.582 -8.202 0.536 1.00 87.38 108 TYR A N 1
ATOM 850 C CA . TYR A 1 108 ? 2.031 -8.680 1.804 1.00 87.38 108 TYR A CA 1
ATOM 851 C C . TYR A 1 108 ? 1.873 -10.201 1.801 1.00 87.38 108 TYR A C 1
ATOM 853 O O . TYR A 1 108 ? 0.796 -10.746 2.061 1.00 87.38 108 TYR A O 1
ATOM 861 N N . ARG A 1 109 ? 2.955 -10.914 1.470 1.00 88.12 109 ARG A N 1
ATOM 862 C CA . ARG A 1 109 ? 2.956 -12.380 1.548 1.00 88.12 109 ARG A CA 1
ATOM 863 C C . ARG A 1 109 ? 2.670 -12.839 2.983 1.00 88.12 109 ARG A C 1
ATOM 865 O O . ARG A 1 109 ? 3.129 -12.195 3.926 1.00 88.12 109 ARG A O 1
ATOM 872 N N . PRO A 1 110 ? 1.976 -13.977 3.163 1.00 86.25 110 PRO A N 1
ATOM 873 C CA . PRO A 1 110 ? 1.736 -14.528 4.488 1.00 86.25 110 PRO A CA 1
ATOM 874 C C . PRO A 1 110 ? 3.042 -14.745 5.254 1.00 86.25 110 PRO A C 1
ATOM 876 O O . PRO A 1 110 ? 4.032 -15.221 4.692 1.00 86.25 110 PRO A O 1
ATOM 879 N N . VAL A 1 111 ? 3.019 -14.442 6.550 1.00 87.19 111 VAL A N 1
ATOM 880 C CA . VAL A 1 111 ? 4.120 -14.777 7.453 1.00 87.19 111 VAL A CA 1
ATOM 881 C C . VAL A 1 111 ? 4.118 -16.287 7.671 1.00 87.19 111 VAL A C 1
ATOM 883 O O . VAL A 1 111 ? 3.138 -16.858 8.153 1.00 87.19 111 VAL A O 1
ATOM 886 N N . TYR A 1 112 ? 5.221 -16.941 7.313 1.00 88.50 112 TYR A N 1
ATOM 887 C CA . TYR A 1 112 ? 5.414 -18.362 7.576 1.00 88.50 112 TYR A CA 1
ATOM 888 C C . TYR A 1 112 ? 5.953 -18.555 8.992 1.00 88.50 112 TYR A C 1
ATOM 890 O O . TYR A 1 112 ? 6.960 -17.959 9.367 1.00 88.50 112 TYR A O 1
ATOM 898 N N . MET A 1 113 ? 5.288 -19.408 9.768 1.00 86.94 113 MET A N 1
ATOM 899 C CA . MET A 1 113 ? 5.725 -19.815 11.101 1.00 86.94 113 MET A CA 1
ATOM 900 C C . MET A 1 113 ? 6.130 -21.286 11.064 1.00 86.94 113 MET A C 1
ATOM 902 O O . MET A 1 113 ? 5.402 -22.121 10.525 1.00 86.94 113 MET A O 1
ATOM 906 N N . PHE A 1 114 ? 7.292 -21.598 11.633 1.00 86.81 114 PHE A N 1
ATOM 907 C CA . PHE A 1 114 ? 7.845 -22.950 11.674 1.00 86.81 114 PHE A CA 1
ATOM 908 C C . PHE A 1 114 ? 7.823 -23.479 13.107 1.00 86.81 114 PHE A C 1
ATOM 910 O O . PHE A 1 114 ? 8.080 -22.737 14.053 1.00 86.81 114 PHE A O 1
ATOM 917 N N . TYR A 1 115 ? 7.519 -24.768 13.261 1.00 84.94 115 TYR A N 1
ATOM 918 C CA . TYR A 1 115 ? 7.497 -25.458 14.548 1.00 84.94 115 TYR A CA 1
ATOM 919 C C . TYR A 1 115 ? 8.415 -26.691 14.478 1.00 84.94 115 TYR A C 1
ATOM 921 O O . TYR A 1 115 ? 8.375 -27.400 13.472 1.00 84.94 115 TYR A O 1
ATOM 929 N N . PRO A 1 116 ? 9.252 -26.957 15.500 1.00 84.88 116 PRO A N 1
ATOM 930 C CA . PRO A 1 116 ? 10.330 -27.953 15.426 1.00 84.88 116 PRO A CA 1
ATOM 931 C C . PRO A 1 116 ? 9.881 -29.422 15.517 1.00 84.88 116 PRO A C 1
ATOM 933 O O . PRO A 1 116 ? 10.714 -30.318 15.442 1.00 84.88 116 PRO A O 1
ATOM 936 N N . SER A 1 117 ? 8.592 -29.698 15.695 1.00 82.81 117 SER A N 1
ATOM 937 C CA . SER A 1 117 ? 8.045 -31.048 15.877 1.00 82.81 117 SER A CA 1
ATOM 938 C C . SER A 1 117 ? 6.893 -31.277 14.896 1.00 82.81 117 SER A C 1
ATOM 940 O O . SER A 1 117 ? 6.285 -30.293 14.453 1.00 82.81 117 SER A O 1
ATOM 942 N N . PRO A 1 118 ? 6.559 -32.530 14.526 1.00 84.88 118 PRO A N 1
ATOM 943 C CA . PRO A 1 118 ? 5.309 -32.793 13.831 1.00 84.88 118 PRO A CA 1
ATOM 944 C C . PRO A 1 118 ? 4.157 -32.120 14.578 1.00 84.88 118 PRO A C 1
ATOM 946 O O . PRO A 1 118 ? 3.934 -32.341 15.770 1.00 84.88 118 PRO A O 1
ATOM 949 N N . LEU A 1 119 ? 3.441 -31.255 13.864 1.00 84.12 119 LEU A N 1
ATOM 950 C CA . LEU A 1 119 ? 2.262 -30.606 14.406 1.00 84.12 119 LEU A CA 1
ATOM 951 C C . LEU A 1 119 ? 1.257 -31.687 14.836 1.00 84.12 119 LEU A C 1
ATOM 953 O O . LEU A 1 119 ? 1.050 -32.643 14.081 1.00 84.12 119 LEU A O 1
ATOM 957 N N . PRO A 1 120 ? 0.601 -31.537 16.002 1.00 85.19 120 PRO A N 1
ATOM 958 C CA . PRO A 1 120 ? -0.522 -32.388 16.369 1.00 85.19 120 PRO A CA 1
ATOM 959 C C . PRO A 1 120 ? -1.518 -32.490 15.204 1.00 85.19 120 PRO A C 1
ATOM 961 O O . PRO A 1 120 ? -1.715 -31.491 14.504 1.00 85.19 120 PRO A O 1
ATOM 964 N N . PRO A 1 121 ? -2.200 -33.633 15.001 1.00 84.62 121 PRO A N 1
ATOM 965 C CA . PRO A 1 121 ? -3.150 -33.797 13.896 1.00 84.62 121 PRO A CA 1
ATOM 966 C C . PRO A 1 121 ? -4.194 -32.670 13.806 1.00 84.62 121 PRO A C 1
ATOM 968 O O . PRO A 1 121 ? -4.586 -32.271 12.712 1.00 84.62 121 PRO A O 1
ATOM 971 N N . ASN A 1 122 ? -4.568 -32.101 14.957 1.00 87.56 122 ASN A N 1
ATOM 972 C CA . ASN A 1 122 ? -5.579 -31.051 15.093 1.00 87.56 122 ASN A CA 1
ATOM 973 C C . ASN A 1 122 ? -4.992 -29.630 15.180 1.00 87.56 122 ASN A C 1
ATOM 975 O O . ASN A 1 122 ? -5.693 -28.693 15.562 1.00 87.56 122 ASN A O 1
ATOM 979 N N . ALA A 1 123 ? -3.706 -29.443 14.880 1.00 86.56 123 ALA A N 1
ATOM 980 C CA . ALA A 1 123 ? -3.089 -28.127 14.939 1.00 86.56 123 ALA A CA 1
ATOM 981 C C . ALA A 1 123 ? -3.654 -27.197 13.857 1.00 86.56 123 ALA A C 1
ATOM 983 O O . ALA A 1 123 ? -3.749 -27.549 12.677 1.00 86.56 123 ALA A O 1
ATOM 984 N N . ARG A 1 124 ? -3.973 -25.962 14.250 1.00 84.88 124 ARG A N 1
ATOM 985 C CA . ARG A 1 124 ? -4.409 -24.914 13.326 1.00 84.88 124 ARG A CA 1
ATOM 986 C C . ARG A 1 124 ? -3.222 -24.458 12.471 1.00 84.88 124 ARG A C 1
ATOM 988 O O . ARG A 1 124 ? -2.320 -23.794 12.962 1.00 84.88 124 ARG A O 1
ATOM 995 N N . LYS A 1 125 ? -3.236 -24.808 11.181 1.00 87.81 125 LYS A N 1
ATOM 996 C CA . LYS A 1 125 ? -2.152 -24.501 10.221 1.00 87.81 125 LYS A CA 1
ATOM 997 C C . LYS A 1 125 ? -2.231 -23.097 9.615 1.00 87.81 125 LYS A C 1
ATOM 999 O O . LYS A 1 125 ? -1.274 -22.642 9.002 1.00 87.81 125 LYS A O 1
ATOM 1004 N N . GLN A 1 126 ? -3.380 -22.435 9.741 1.00 88.88 126 GLN A N 1
ATOM 1005 C CA . GLN A 1 126 ? -3.632 -21.103 9.197 1.00 88.88 126 GLN A CA 1
ATOM 1006 C C . GLN A 1 126 ? -4.499 -20.300 10.157 1.00 88.88 126 GLN A C 1
ATOM 1008 O O . GLN A 1 126 ? -5.448 -20.817 10.756 1.00 88.88 126 GLN A O 1
ATOM 1013 N N . HIS A 1 127 ? -4.192 -19.019 10.277 1.00 89.00 127 HIS A N 1
ATOM 1014 C CA . HIS A 1 127 ? -4.911 -18.108 11.141 1.00 89.00 127 HIS A CA 1
A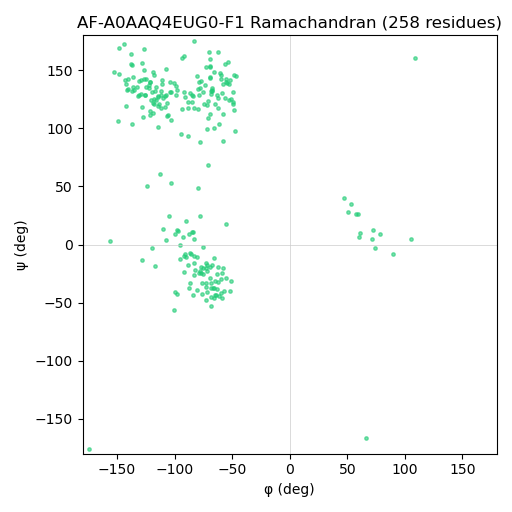TOM 1015 C C . HIS A 1 127 ? -5.160 -16.789 10.409 1.00 89.00 127 HIS A C 1
ATOM 1017 O O . HIS A 1 127 ? -4.281 -16.268 9.729 1.00 89.00 127 HIS A O 1
ATOM 1023 N N . SER A 1 128 ? -6.380 -16.280 10.539 1.00 91.06 128 SER A N 1
ATOM 1024 C CA . SER A 1 128 ? -6.780 -14.952 10.100 1.00 91.06 128 SER A CA 1
ATOM 1025 C C . SER A 1 128 ? -7.640 -14.371 11.207 1.00 91.06 128 SER A C 1
ATOM 1027 O O . SER A 1 128 ? -8.541 -15.056 11.700 1.00 91.06 128 SER A O 1
ATOM 1029 N N . GLU A 1 129 ? -7.341 -13.134 11.588 1.00 92.44 129 GLU A N 1
ATOM 1030 C CA . GLU A 1 129 ? -8.152 -12.385 12.544 1.00 92.44 129 GLU A CA 1
ATOM 1031 C C . GLU A 1 129 ? -9.346 -11.704 11.885 1.00 92.44 129 GLU A C 1
ATOM 1033 O O . GLU A 1 129 ? -10.217 -11.228 12.596 1.00 92.44 129 GLU A O 1
ATOM 1038 N N . LEU A 1 130 ? -9.447 -11.661 10.553 1.00 93.81 130 LEU A N 1
ATOM 1039 C CA . LEU A 1 130 ? -10.623 -11.078 9.912 1.00 93.81 130 LEU A CA 1
ATOM 1040 C C . LEU A 1 130 ? -11.877 -11.888 10.261 1.00 93.81 130 LEU A C 1
ATOM 1042 O O . LEU A 1 130 ? -11.916 -13.112 10.110 1.00 93.81 130 LEU A O 1
ATOM 1046 N N . ARG A 1 131 ? -12.925 -11.199 10.725 1.00 91.38 131 ARG A N 1
ATOM 1047 C CA . ARG A 1 131 ? -14.198 -11.840 11.082 1.00 91.38 131 ARG A CA 1
ATOM 1048 C C . ARG A 1 131 ? -14.925 -12.387 9.864 1.00 91.38 131 ARG A C 1
ATOM 1050 O O . ARG A 1 131 ? -15.427 -13.508 9.874 1.00 91.38 131 ARG A O 1
ATOM 1057 N N . VAL A 1 132 ? -14.958 -11.564 8.825 1.00 90.25 132 VAL A N 1
ATOM 1058 C CA . VAL A 1 132 ? -15.513 -11.853 7.508 1.00 90.25 132 VAL A CA 1
ATOM 1059 C C . VAL A 1 132 ? -14.455 -11.429 6.488 1.00 90.25 132 VAL A C 1
ATOM 1061 O O . VAL A 1 132 ? -13.805 -10.401 6.703 1.00 90.25 132 VAL A O 1
ATOM 1064 N N . PRO A 1 133 ? -14.245 -12.188 5.397 1.00 93.12 133 PRO A N 1
ATOM 1065 C CA . PRO A 1 133 ? -13.381 -11.739 4.314 1.00 93.12 133 PRO A CA 1
ATOM 1066 C C . PRO A 1 133 ? -13.797 -10.347 3.831 1.00 93.12 133 PRO A C 1
ATOM 1068 O O . PRO A 1 133 ? -14.989 -10.064 3.697 1.00 93.12 133 PRO A O 1
ATOM 1071 N N . LEU A 1 134 ? -12.819 -9.480 3.566 1.00 93.69 134 LEU A N 1
ATOM 1072 C CA . LEU A 1 134 ? -13.113 -8.166 3.001 1.00 93.69 134 LEU A CA 1
ATOM 1073 C C . LEU A 1 134 ? -13.804 -8.318 1.632 1.00 93.69 134 LEU A C 1
ATOM 1075 O O . LEU A 1 134 ? -13.506 -9.272 0.904 1.00 93.69 134 LEU A O 1
ATOM 1079 N N . PRO A 1 135 ? -14.703 -7.387 1.256 1.00 93.31 135 PRO A N 1
ATOM 1080 C CA . PRO A 1 135 ? -15.283 -7.358 -0.083 1.00 93.31 135 PRO A CA 1
ATOM 1081 C C . PRO A 1 135 ? -14.200 -7.353 -1.167 1.00 93.31 135 PRO A C 1
ATOM 1083 O O . PRO A 1 135 ? -13.072 -6.920 -0.928 1.00 93.31 135 PRO A O 1
ATOM 1086 N N . ARG A 1 136 ? -14.534 -7.788 -2.388 1.00 89.56 136 ARG A N 1
ATOM 1087 C CA . ARG A 1 136 ? -13.590 -7.746 -3.516 1.00 89.56 136 ARG A CA 1
ATOM 1088 C C . ARG A 1 136 ? -13.088 -6.312 -3.721 1.00 89.56 136 ARG A C 1
ATOM 1090 O O . ARG A 1 136 ? -13.890 -5.400 -3.878 1.00 89.56 136 ARG A O 1
ATOM 1097 N N . GLY A 1 137 ? -11.768 -6.136 -3.730 1.00 88.88 137 GLY A N 1
ATOM 1098 C CA . GLY A 1 137 ? -11.127 -4.820 -3.791 1.00 88.88 137 GLY A CA 1
ATOM 1099 C C . GLY A 1 137 ? -10.861 -4.185 -2.422 1.00 88.88 137 GLY A C 1
ATOM 1100 O O . GLY A 1 137 ? -10.156 -3.190 -2.356 1.00 88.88 137 GLY A O 1
ATOM 1101 N N . GLY A 1 138 ? -11.349 -4.748 -1.319 1.00 92.75 138 GLY A N 1
ATOM 1102 C CA . GLY A 1 138 ? -10.989 -4.303 0.024 1.00 92.75 138 GLY A CA 1
ATOM 1103 C C . GLY A 1 138 ? -9.635 -4.848 0.460 1.00 92.75 138 GLY A C 1
ATOM 1104 O O . GLY A 1 138 ? -9.369 -6.043 0.333 1.00 92.75 138 GLY A O 1
ATOM 1105 N N . HIS A 1 139 ? -8.798 -3.981 1.020 1.00 94.06 139 HIS A N 1
ATOM 1106 C CA . HIS A 1 139 ? -7.518 -4.366 1.601 1.00 94.06 139 HIS A CA 1
ATOM 1107 C C . HIS A 1 139 ? -7.305 -3.677 2.956 1.00 94.06 139 HIS A C 1
ATOM 1109 O O . HIS A 1 139 ? -7.534 -2.476 3.115 1.00 94.06 139 HIS A O 1
ATOM 1115 N N . LEU A 1 140 ? -6.892 -4.467 3.951 1.00 95.06 140 LEU A N 1
ATOM 1116 C CA . LEU A 1 140 ? -6.479 -3.990 5.270 1.00 95.06 140 LEU A CA 1
ATOM 1117 C C . LEU A 1 140 ? -4.982 -3.682 5.220 1.00 95.06 140 LEU A C 1
ATOM 1119 O O . LEU A 1 140 ? -4.155 -4.568 5.404 1.00 95.06 140 LEU A O 1
ATOM 1123 N N . MET A 1 141 ? -4.655 -2.420 4.947 1.00 93.81 141 MET A N 1
ATOM 1124 C CA . MET A 1 141 ? -3.283 -1.955 4.734 1.00 93.81 141 MET A CA 1
ATOM 1125 C C . MET A 1 141 ? -2.492 -1.823 6.040 1.00 93.81 141 MET A C 1
ATOM 1127 O O . MET A 1 141 ? -1.279 -2.014 6.062 1.00 93.81 141 MET A O 1
ATOM 1131 N N . THR A 1 142 ? -3.156 -1.462 7.139 1.00 95.81 142 THR A N 1
ATOM 1132 C CA . THR A 1 142 ? -2.518 -1.373 8.459 1.00 95.81 142 THR A CA 1
ATOM 1133 C C . THR A 1 142 ? -3.466 -1.883 9.528 1.00 95.81 142 THR A C 1
ATOM 1135 O O . THR A 1 142 ? -4.627 -1.475 9.565 1.00 95.81 142 THR A O 1
ATOM 1138 N N . LEU A 1 143 ? -2.938 -2.728 10.409 1.00 95.81 143 LEU A N 1
ATOM 1139 C CA . LEU A 1 143 ? -3.536 -3.087 11.685 1.00 95.81 143 LEU A CA 1
ATOM 1140 C C . LEU A 1 143 ? -2.419 -3.100 12.728 1.00 95.81 143 LEU A C 1
ATOM 1142 O O . LEU A 1 143 ? -1.595 -4.010 12.736 1.00 95.81 143 LEU A O 1
ATOM 1146 N N . GLU A 1 144 ? -2.366 -2.069 13.562 1.00 96.12 144 GLU A N 1
ATOM 1147 C CA . GLU A 1 144 ? -1.236 -1.828 14.461 1.00 96.12 144 GLU A CA 1
ATOM 1148 C C . GLU A 1 144 ? -1.731 -1.342 15.824 1.00 96.12 144 GLU A C 1
ATOM 1150 O O . GLU A 1 144 ? -2.605 -0.482 15.895 1.00 96.12 144 GLU A O 1
ATOM 1155 N N . GLY A 1 145 ? -1.194 -1.902 16.909 1.00 96.12 145 GLY A N 1
ATOM 1156 C CA . GLY A 1 145 ? -1.451 -1.401 18.259 1.00 96.12 145 GLY A CA 1
ATOM 1157 C C . GLY A 1 145 ? -0.611 -0.158 18.541 1.00 96.12 145 GLY A C 1
ATOM 1158 O O . GLY A 1 145 ? 0.579 -0.143 18.239 1.00 96.12 145 GLY A O 1
ATOM 1159 N N . THR A 1 146 ? -1.215 0.871 19.122 1.00 94.81 146 THR A N 1
ATOM 1160 C CA . THR A 1 146 ? -0.524 2.096 19.538 1.00 94.81 146 THR A CA 1
ATOM 1161 C C . THR A 1 146 ? -0.102 2.013 21.007 1.00 94.81 146 THR A C 1
ATOM 1163 O O . THR A 1 146 ? -0.640 1.221 21.781 1.00 94.81 146 THR A O 1
ATOM 1166 N N . GLU A 1 147 ? 0.859 2.844 21.416 1.00 92.94 147 GLU A N 1
ATOM 1167 C CA . GLU A 1 147 ? 1.403 2.845 22.787 1.00 92.94 147 GLU A CA 1
ATOM 1168 C C . GLU A 1 147 ? 0.346 3.126 23.868 1.00 92.94 147 GLU A C 1
ATOM 1170 O O . GLU A 1 147 ? 0.437 2.622 24.984 1.00 92.94 147 GLU A O 1
ATOM 1175 N N . ASP A 1 148 ? -0.690 3.892 23.532 1.00 92.12 148 ASP A N 1
ATOM 1176 C CA . ASP A 1 148 ? -1.809 4.229 24.415 1.00 92.12 148 ASP A CA 1
ATOM 1177 C C . ASP A 1 148 ? -2.917 3.157 24.449 1.00 92.12 148 ASP A C 1
ATOM 1179 O O . ASP A 1 148 ? -4.002 3.393 24.983 1.00 92.12 148 ASP A O 1
ATOM 1183 N N . GLY A 1 149 ? -2.661 1.974 23.883 1.00 93.75 149 GLY A N 1
ATOM 1184 C CA . GLY A 1 149 ? -3.574 0.831 23.917 1.00 93.75 149 GLY A CA 1
ATOM 1185 C C . GLY A 1 149 ? -4.732 0.905 22.918 1.00 93.75 149 GLY A C 1
ATOM 1186 O O . GLY A 1 149 ? -5.636 0.068 22.973 1.00 93.75 149 GLY A O 1
ATOM 1187 N N . ARG A 1 150 ? -4.724 1.879 21.999 1.00 95.31 150 ARG A N 1
ATOM 1188 C CA . ARG A 1 150 ? -5.632 1.913 20.843 1.00 95.31 150 ARG A CA 1
ATOM 1189 C C . ARG A 1 150 ? -5.083 1.056 19.699 1.00 95.31 150 ARG A C 1
ATOM 1191 O O . ARG A 1 150 ? -4.004 0.472 19.766 1.00 95.31 150 ARG A O 1
ATOM 1198 N N . VAL A 1 151 ? -5.873 0.942 18.640 1.00 96.88 151 VAL A N 1
ATOM 1199 C CA . VAL A 1 151 ? -5.518 0.249 17.404 1.00 96.88 151 VAL A CA 1
ATOM 1200 C C . VAL A 1 151 ? -5.710 1.196 16.231 1.00 96.88 151 VAL A C 1
ATOM 1202 O O . VAL A 1 151 ? -6.772 1.798 16.060 1.00 96.88 151 VAL A O 1
ATOM 1205 N N . LEU A 1 152 ? -4.673 1.294 15.412 1.00 97.75 152 LEU A N 1
ATOM 1206 C CA . LEU A 1 152 ? -4.657 1.975 14.135 1.00 97.75 152 LEU A CA 1
ATOM 1207 C C . LEU A 1 152 ? -5.097 1.013 13.033 1.00 97.75 152 LEU A C 1
ATOM 1209 O O . LEU A 1 152 ? -4.484 -0.033 12.813 1.00 97.75 152 LEU A O 1
ATOM 1213 N N . VAL A 1 153 ? -6.147 1.399 12.315 1.00 97.69 153 VAL A N 1
ATOM 1214 C CA . VAL A 1 153 ? -6.707 0.642 11.195 1.00 97.69 153 VAL A CA 1
ATOM 1215 C C . VAL A 1 153 ? -6.656 1.500 9.942 1.00 97.69 153 VAL A C 1
ATOM 1217 O O . VAL A 1 153 ? -7.220 2.593 9.918 1.00 97.69 153 VAL A O 1
ATOM 1220 N N . ARG A 1 154 ? -6.026 1.002 8.876 1.00 97.56 154 ARG A N 1
ATOM 1221 C CA . ARG A 1 154 ? -6.111 1.610 7.541 1.00 97.56 154 ARG A CA 1
ATOM 1222 C C . ARG A 1 154 ? -6.746 0.643 6.566 1.00 97.56 154 ARG A C 1
ATOM 1224 O O . ARG A 1 154 ? -6.224 -0.448 6.342 1.00 97.56 154 ARG A O 1
ATOM 1231 N N . LEU A 1 155 ? -7.853 1.070 5.978 1.00 96.88 155 LEU A N 1
ATOM 1232 C CA . LEU A 1 155 ? -8.558 0.329 4.943 1.00 96.88 155 LEU A CA 1
ATOM 1233 C C . LEU A 1 155 ? -8.410 1.066 3.623 1.00 96.88 155 LEU A C 1
ATOM 1235 O O . LEU A 1 155 ? -8.542 2.290 3.574 1.00 96.88 155 LEU A O 1
ATOM 1239 N N . GLU A 1 156 ? -8.182 0.313 2.558 1.00 94.75 156 GLU A N 1
ATOM 1240 C CA . GLU A 1 156 ? -8.172 0.842 1.204 1.00 94.75 156 GLU A CA 1
ATOM 1241 C C . GLU A 1 156 ? -9.113 0.059 0.287 1.00 94.75 156 GLU A C 1
ATOM 1243 O O . GLU A 1 156 ? -9.331 -1.144 0.468 1.00 94.75 156 GLU A O 1
ATOM 1248 N N . ASN A 1 157 ? -9.662 0.752 -0.710 1.00 93.88 157 ASN A N 1
ATOM 1249 C CA . ASN A 1 157 ? -10.337 0.123 -1.837 1.00 93.88 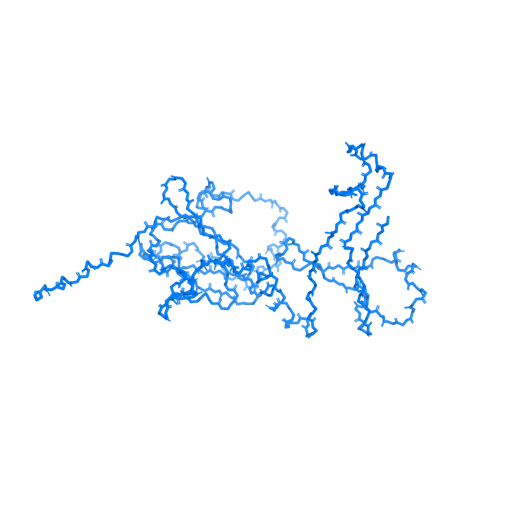157 ASN A CA 1
ATOM 1250 C C . ASN A 1 157 ? -9.413 0.153 -3.057 1.00 93.88 157 ASN A C 1
ATOM 1252 O O . ASN A 1 157 ? -9.178 1.195 -3.665 1.00 93.88 157 ASN A O 1
ATOM 1256 N N . VAL A 1 158 ? -8.885 -1.012 -3.407 1.00 90.19 158 VAL A N 1
ATOM 1257 C CA . VAL A 1 158 ? -7.972 -1.232 -4.531 1.00 90.19 158 VAL A CA 1
ATOM 1258 C C . VAL A 1 158 ? -8.710 -1.480 -5.845 1.00 90.19 158 VAL A C 1
ATOM 1260 O O . VAL A 1 158 ? -8.074 -1.579 -6.893 1.00 90.19 158 VAL A O 1
ATOM 1263 N N . GLY A 1 159 ? -10.039 -1.614 -5.789 1.00 86.94 159 GLY A N 1
ATOM 1264 C CA . GLY A 1 159 ? -10.898 -1.697 -6.962 1.00 86.94 159 GLY A CA 1
ATOM 1265 C C . GLY A 1 159 ? -10.986 -0.363 -7.703 1.00 86.94 159 GLY A C 1
ATOM 1266 O O . GLY A 1 159 ? -10.613 0.685 -7.177 1.00 86.94 159 GLY A O 1
ATOM 1267 N N . ARG A 1 160 ? -11.491 -0.411 -8.941 1.00 79.25 160 ARG A N 1
ATOM 1268 C CA . ARG A 1 160 ? -11.594 0.760 -9.827 1.00 79.25 160 ARG A CA 1
ATOM 1269 C C . ARG A 1 160 ? -12.975 1.417 -9.834 1.00 79.25 160 ARG A C 1
ATOM 1271 O O . ARG A 1 160 ? -13.058 2.637 -9.818 1.00 79.25 160 ARG A O 1
ATOM 1278 N N . ASP A 1 161 ? -14.033 0.610 -9.866 1.00 83.38 161 ASP A N 1
ATOM 1279 C CA . ASP A 1 161 ? -15.363 1.106 -10.256 1.00 83.38 161 ASP A CA 1
ATOM 1280 C C . ASP A 1 161 ? -16.402 1.010 -9.130 1.00 83.38 161 ASP A C 1
ATOM 1282 O O . ASP A 1 161 ? -17.447 1.651 -9.186 1.00 83.38 161 ASP A O 1
ATOM 1286 N N . VAL A 1 162 ? -16.146 0.188 -8.108 1.00 89.81 162 VAL A N 1
ATOM 1287 C CA . VAL A 1 162 ? -17.158 -0.191 -7.115 1.00 89.81 162 VAL A CA 1
ATOM 1288 C C . VAL A 1 162 ? -16.732 0.265 -5.728 1.00 89.81 162 VAL A C 1
ATOM 1290 O O . VAL A 1 162 ? -15.675 -0.133 -5.236 1.00 89.81 162 VAL A O 1
ATOM 1293 N N . ALA A 1 163 ? -17.570 1.080 -5.089 1.00 94.06 163 ALA A N 1
ATOM 1294 C CA . ALA A 1 163 ? -17.422 1.409 -3.679 1.00 94.06 163 ALA A CA 1
ATOM 1295 C C . ALA A 1 163 ? -17.732 0.185 -2.808 1.00 94.06 163 ALA A C 1
ATOM 1297 O O . ALA A 1 163 ? -18.637 -0.596 -3.107 1.00 94.06 163 ALA A O 1
ATOM 1298 N N . ILE A 1 164 ? -17.002 0.032 -1.707 1.00 94.31 164 ILE A N 1
ATOM 1299 C CA . ILE A 1 164 ? -17.164 -1.099 -0.790 1.00 94.31 164 ILE A CA 1
ATOM 1300 C C . ILE A 1 164 ? -17.577 -0.612 0.593 1.00 94.31 164 ILE A C 1
ATOM 1302 O O . ILE A 1 164 ? -17.171 0.462 1.029 1.00 94.31 164 ILE A O 1
ATOM 1306 N N . ASN A 1 165 ? -18.360 -1.428 1.293 1.00 94.81 165 ASN A N 1
ATOM 1307 C CA . ASN A 1 165 ? -18.737 -1.176 2.677 1.00 94.81 165 ASN A CA 1
ATOM 1308 C C . ASN A 1 165 ? -18.006 -2.160 3.589 1.00 94.81 165 ASN A C 1
ATOM 1310 O O . ASN A 1 165 ? -18.062 -3.370 3.369 1.00 94.81 165 ASN A O 1
ATOM 1314 N N . VAL A 1 166 ? -17.334 -1.644 4.614 1.00 94.00 166 VAL A N 1
ATOM 1315 C CA . VAL A 1 166 ? -16.584 -2.442 5.590 1.00 94.00 166 VAL A CA 1
ATOM 1316 C C . VAL A 1 166 ? -16.961 -1.983 6.994 1.00 94.00 166 VAL A C 1
ATOM 1318 O O . VAL A 1 166 ? -16.911 -0.794 7.297 1.00 94.00 166 VAL A O 1
ATOM 1321 N N . SER A 1 167 ? -17.351 -2.914 7.866 1.00 93.31 167 SER A N 1
ATOM 1322 C CA . SER A 1 167 ? -17.540 -2.608 9.289 1.00 93.31 167 SER A CA 1
ATOM 1323 C C . SER A 1 167 ? -16.179 -2.596 9.976 1.00 93.31 167 SER A C 1
ATOM 1325 O O . SER A 1 167 ? -15.515 -3.629 10.038 1.00 93.31 167 SER A O 1
ATOM 1327 N N . VAL A 1 168 ? -15.770 -1.440 10.504 1.00 93.88 168 VAL A N 1
ATOM 1328 C CA . VAL A 1 168 ? -14.542 -1.335 11.310 1.00 93.88 168 VAL A CA 1
ATOM 1329 C C . VAL A 1 168 ? -14.760 -1.991 12.671 1.00 93.88 168 VAL A C 1
ATOM 1331 O O . VAL A 1 168 ? -13.905 -2.733 13.141 1.00 93.88 168 VAL A O 1
ATOM 1334 N N . THR A 1 169 ? -15.933 -1.795 13.277 1.00 92.06 169 THR A N 1
ATOM 1335 C CA . THR A 1 169 ? -16.253 -2.328 14.608 1.00 92.06 169 THR A CA 1
ATOM 1336 C C . THR A 1 169 ? -16.165 -3.849 14.681 1.00 92.06 169 THR A C 1
ATOM 1338 O O . THR A 1 169 ? -15.621 -4.388 15.644 1.00 92.06 169 THR A O 1
ATOM 1341 N N . HIS A 1 170 ? -16.655 -4.537 13.649 1.00 91.94 170 HIS A N 1
ATOM 1342 C CA . HIS A 1 170 ? -16.701 -5.998 13.578 1.00 91.94 170 HIS A CA 1
ATOM 1343 C C . HIS A 1 170 ? -15.631 -6.576 12.644 1.00 91.94 170 HIS A C 1
ATOM 1345 O O . HIS A 1 170 ? -15.811 -7.667 12.103 1.00 91.94 170 HIS A O 1
ATOM 1351 N N . LEU A 1 171 ? -14.531 -5.847 12.430 1.00 93.81 171 LEU A N 1
ATOM 1352 C CA . LEU A 1 171 ? -13.475 -6.254 11.506 1.00 93.81 171 LEU A CA 1
ATOM 1353 C C . LEU A 1 171 ? -12.752 -7.526 11.973 1.00 93.81 171 LEU A C 1
ATOM 1355 O O . LEU A 1 171 ? -12.404 -8.368 11.142 1.00 93.81 171 LEU A O 1
ATOM 1359 N N . LEU A 1 172 ? -12.543 -7.674 13.286 1.00 94.31 172 LEU A N 1
ATOM 1360 C CA . LEU A 1 172 ? -11.731 -8.739 13.872 1.00 94.31 172 LEU A CA 1
ATOM 1361 C C . LEU A 1 172 ? -12.570 -9.816 14.580 1.00 94.31 172 LEU A C 1
ATOM 1363 O O . LEU A 1 172 ? -13.666 -9.562 15.084 1.00 94.31 172 LEU A O 1
ATOM 1367 N N . HIS A 1 173 ? -12.052 -11.043 14.614 1.00 91.88 173 HIS A N 1
ATOM 1368 C CA . HIS A 1 173 ? -12.682 -12.194 15.257 1.00 91.88 173 HIS A CA 1
ATOM 1369 C C . HIS A 1 173 ? -12.527 -12.128 16.777 1.00 91.88 173 HIS A C 1
ATOM 1371 O O . HIS A 1 173 ? -13.491 -12.397 17.491 1.00 91.88 173 HIS A O 1
ATOM 1377 N N . SER A 1 174 ? -11.335 -11.758 17.255 1.00 92.44 174 SER A N 1
ATOM 1378 C CA . SER A 1 174 ? -10.988 -11.760 18.682 1.00 92.44 174 SER A CA 1
ATOM 1379 C C . SER A 1 174 ? -11.329 -10.452 19.413 1.00 92.44 174 SER A C 1
ATOM 1381 O O . SER A 1 174 ? -11.464 -10.449 20.639 1.00 92.44 174 SER A O 1
ATOM 1383 N N . TYR A 1 175 ? -11.540 -9.354 18.679 1.00 92.88 175 TYR A N 1
ATOM 1384 C CA . TYR A 1 175 ? -11.772 -8.021 19.244 1.00 92.88 175 TYR A CA 1
ATOM 1385 C C . TYR A 1 175 ? -12.919 -7.281 18.553 1.00 92.88 175 TYR A C 1
ATOM 1387 O O . TYR A 1 175 ? -13.074 -7.346 17.336 1.00 92.88 175 TYR A O 1
ATOM 1395 N N . LEU A 1 176 ? -13.667 -6.506 19.336 1.00 93.38 176 LEU A N 1
ATOM 1396 C CA . LEU A 1 176 ? -14.521 -5.425 18.855 1.00 93.38 176 LEU A CA 1
ATOM 1397 C C . LEU A 1 176 ? -13.734 -4.116 18.865 1.00 93.38 176 LEU A C 1
ATOM 1399 O O . LEU A 1 176 ? -13.121 -3.769 19.875 1.00 93.38 176 LEU A O 1
ATOM 1403 N N . LEU A 1 177 ? -13.772 -3.378 17.758 1.00 93.31 177 LEU A N 1
ATOM 1404 C CA . LEU A 1 177 ? -13.122 -2.073 17.640 1.00 93.31 177 LEU A CA 1
ATOM 1405 C C . LEU A 1 177 ? -14.137 -0.965 17.952 1.00 93.31 177 LEU A C 1
ATOM 1407 O O . LEU A 1 177 ? -14.936 -0.563 17.105 1.00 93.31 177 LEU A O 1
ATOM 1411 N N . LEU A 1 178 ? -14.141 -0.510 19.203 1.00 92.31 178 LEU A N 1
ATOM 1412 C CA . LEU A 1 178 ? -15.076 0.493 19.718 1.00 92.31 178 LEU A CA 1
ATOM 1413 C C . LEU A 1 178 ? -14.508 1.910 19.575 1.00 92.31 178 LEU A C 1
ATOM 1415 O O . LEU A 1 178 ? -13.304 2.076 19.413 1.00 92.31 178 LEU A O 1
ATOM 1419 N N . ASP A 1 179 ? -15.370 2.932 19.649 1.00 91.25 179 ASP A N 1
ATOM 1420 C CA . ASP A 1 179 ? -14.991 4.357 19.508 1.00 91.25 179 ASP A CA 1
ATOM 1421 C C . ASP A 1 179 ? -14.067 4.610 18.300 1.00 91.25 179 ASP A C 1
ATOM 1423 O O . ASP A 1 179 ? -13.086 5.345 18.378 1.00 91.25 179 ASP A O 1
ATOM 1427 N N . ALA A 1 180 ? -14.352 3.940 17.177 1.00 93.31 180 ALA A N 1
ATOM 1428 C CA . ALA A 1 180 ? -13.565 4.078 15.962 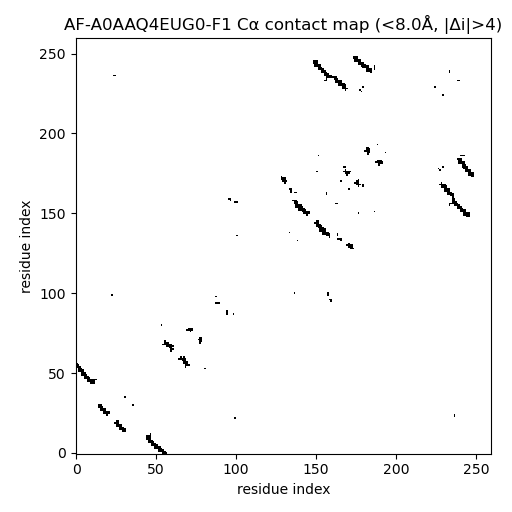1.00 93.31 180 ALA A CA 1
ATOM 1429 C C . ALA A 1 180 ? -13.776 5.475 15.362 1.00 93.31 180 ALA A C 1
ATOM 1431 O O . ALA A 1 180 ? -14.865 5.786 14.872 1.00 93.31 180 ALA A O 1
ATOM 1432 N N . ARG A 1 181 ? -12.729 6.305 15.381 1.00 94.06 181 ARG A N 1
ATOM 1433 C CA . ARG A 1 181 ? -12.741 7.682 14.868 1.00 94.06 181 ARG A CA 1
ATOM 1434 C C . ARG A 1 181 ? -11.788 7.841 13.703 1.00 94.06 181 ARG A C 1
ATOM 1436 O O . ARG A 1 181 ? -10.645 7.389 13.760 1.00 94.06 181 ARG A O 1
ATOM 1443 N N . GLU A 1 182 ? -12.259 8.515 12.661 1.00 95.31 182 GLU A N 1
ATOM 1444 C CA . GLU A 1 182 ? -11.453 8.782 11.476 1.00 95.31 182 GLU A CA 1
ATOM 1445 C C . GLU A 1 182 ? -10.393 9.854 11.747 1.00 95.31 182 GLU A C 1
ATOM 1447 O O . GLU A 1 182 ? -10.646 10.888 12.375 1.00 95.31 182 GLU A O 1
ATOM 1452 N N . THR A 1 183 ? -9.191 9.604 11.248 1.00 96.00 183 THR A N 1
ATOM 1453 C CA . THR A 1 183 ? -8.036 10.490 11.350 1.00 96.00 183 THR A CA 1
ATOM 1454 C C . THR A 1 183 ? -7.451 10.759 9.970 1.00 96.00 183 THR A C 1
ATOM 1456 O O . THR A 1 183 ? -7.779 10.102 8.980 1.00 96.00 183 THR A O 1
ATOM 1459 N N . VAL A 1 184 ? -6.552 11.736 9.895 1.00 96.44 184 VAL A N 1
ATOM 1460 C CA . VAL A 1 184 ? -5.709 11.927 8.707 1.00 96.44 184 VAL A CA 1
ATOM 1461 C C . VAL A 1 184 ? -4.812 10.706 8.463 1.00 96.44 184 VAL A C 1
ATOM 1463 O O . VAL A 1 184 ? -4.599 9.885 9.351 1.00 96.44 184 VAL A O 1
ATOM 1466 N N . LEU A 1 185 ? -4.209 10.592 7.274 1.00 95.75 185 LEU A N 1
ATOM 1467 C CA . LEU A 1 185 ? -3.397 9.425 6.885 1.00 95.75 185 LEU A CA 1
ATOM 1468 C C . LEU A 1 185 ? -2.293 9.052 7.901 1.00 95.75 185 LEU A C 1
ATOM 1470 O O . LEU A 1 185 ? -2.082 7.872 8.192 1.00 95.75 185 LEU A O 1
ATOM 1474 N N . SER A 1 186 ? -1.621 10.056 8.470 1.00 94.94 186 SER A N 1
ATOM 1475 C CA . SER A 1 186 ? -0.574 9.885 9.488 1.00 94.94 186 SER A CA 1
ATOM 1476 C C . SER A 1 186 ? -1.101 9.729 10.920 1.00 94.94 186 SER A C 1
ATOM 1478 O O . SER A 1 186 ? -0.305 9.684 11.846 1.00 94.94 186 SER A O 1
ATOM 1480 N N . ALA A 1 187 ? -2.420 9.658 11.114 1.00 94.94 187 ALA A N 1
ATOM 1481 C CA . ALA A 1 187 ? -3.103 9.417 12.387 1.00 94.94 187 ALA A CA 1
ATOM 1482 C C . ALA A 1 187 ? -2.860 10.437 13.524 1.00 94.94 187 ALA A C 1
ATOM 1484 O O . ALA A 1 187 ? -3.354 10.244 14.629 1.00 94.94 187 ALA A O 1
ATOM 1485 N N . HIS A 1 188 ? -2.165 11.549 13.268 1.00 93.81 188 HIS A N 1
ATOM 1486 C CA . HIS A 1 188 ? -1.836 12.555 14.292 1.00 93.81 188 HIS A CA 1
ATOM 1487 C C . HIS A 1 188 ? -2.974 13.540 14.623 1.00 93.81 188 HIS A C 1
ATOM 1489 O O . HIS A 1 188 ? -2.848 14.327 15.557 1.00 93.81 188 HIS A O 1
ATOM 1495 N N . ARG A 1 189 ? -4.056 13.556 13.834 1.00 94.06 189 ARG A N 1
ATOM 1496 C CA . ARG A 1 189 ? -5.195 14.473 14.002 1.00 94.06 189 ARG A CA 1
ATOM 1497 C C . ARG A 1 189 ? -6.496 13.817 13.555 1.00 94.06 189 ARG A C 1
ATOM 1499 O O . ARG A 1 189 ? -6.488 13.054 12.585 1.00 94.06 189 ARG A O 1
ATOM 1506 N N . TYR A 1 190 ? -7.608 14.145 14.208 1.00 94.44 190 TYR A N 1
ATOM 1507 C CA . TYR A 1 190 ? -8.925 13.708 13.752 1.00 94.44 190 TYR A CA 1
ATOM 1508 C C . TYR A 1 190 ? -9.319 14.393 12.448 1.00 94.44 190 TYR A C 1
ATOM 1510 O O . TYR A 1 190 ? -9.048 15.576 12.232 1.00 94.44 190 TYR A O 1
ATOM 1518 N N . GLN A 1 191 ? -9.990 13.646 11.573 1.00 93.19 191 GLN A N 1
ATOM 1519 C CA . GLN A 1 191 ? -10.406 14.152 10.268 1.00 93.19 191 GLN A CA 1
ATOM 1520 C C . GLN A 1 191 ? -11.387 15.329 10.402 1.00 93.19 191 GLN A C 1
ATOM 1522 O O . GLN A 1 191 ? -11.331 16.269 9.613 1.00 93.19 191 GLN A O 1
ATOM 1527 N N . SER A 1 192 ? -12.216 15.329 11.451 1.00 91.88 192 SER A N 1
ATOM 1528 C CA . SER A 1 192 ? -13.150 16.413 11.789 1.00 91.88 192 SER A CA 1
ATOM 1529 C C . SER A 1 192 ? -12.474 17.750 12.114 1.00 91.88 192 SER A C 1
ATOM 1531 O O . SER A 1 192 ? -13.117 18.792 12.075 1.00 91.88 192 SER A O 1
ATOM 1533 N N . GLU A 1 193 ? -11.184 17.742 12.449 1.00 92.44 193 GLU A N 1
ATOM 1534 C CA . GLU A 1 193 ? -10.415 18.940 12.813 1.00 92.44 193 GLU A CA 1
ATOM 1535 C C . GLU A 1 193 ? -9.640 19.521 11.616 1.00 92.44 193 GLU A C 1
ATOM 1537 O O . GLU A 1 193 ? -8.911 20.512 11.741 1.00 92.44 193 GLU A O 1
ATOM 1542 N N . VAL A 1 194 ? -9.739 18.890 10.443 1.00 93.00 194 VAL A N 1
ATOM 1543 C CA . VAL A 1 194 ? -9.005 19.293 9.244 1.00 93.00 194 VAL A CA 1
ATOM 1544 C C . VAL A 1 194 ? -9.761 20.395 8.513 1.00 93.00 194 VAL A C 1
ATOM 1546 O O . VAL A 1 194 ? -10.882 20.210 8.052 1.00 93.00 194 VAL A O 1
ATOM 1549 N N . GLN A 1 195 ? -9.104 21.538 8.317 1.00 91.69 195 GLN A N 1
ATOM 1550 C CA . GLN A 1 195 ? -9.628 22.631 7.499 1.00 91.69 195 GLN A CA 1
ATOM 1551 C C . GLN A 1 195 ? -8.880 22.701 6.169 1.00 91.69 195 GLN A C 1
ATOM 1553 O O . GLN A 1 195 ? -7.704 23.074 6.113 1.00 91.69 195 GLN A O 1
ATOM 1558 N N . ARG A 1 196 ? -9.562 22.360 5.071 1.00 88.38 196 ARG A N 1
ATOM 1559 C CA . ARG A 1 196 ? -8.980 22.452 3.728 1.00 88.38 196 ARG A CA 1
ATOM 1560 C C . ARG A 1 196 ? -8.917 23.913 3.281 1.00 88.38 196 ARG A C 1
ATOM 1562 O O . ARG A 1 196 ? -9.941 24.583 3.162 1.00 88.38 196 ARG A O 1
ATOM 1569 N N . ARG A 1 197 ? -7.711 24.405 2.988 1.00 90.25 197 ARG A N 1
ATOM 1570 C CA . ARG A 1 197 ? -7.522 25.728 2.375 1.00 90.25 197 ARG A CA 1
ATOM 1571 C C . ARG A 1 197 ? -8.076 25.718 0.947 1.00 90.25 197 ARG A C 1
ATOM 1573 O O . ARG A 1 197 ? -7.804 24.790 0.184 1.00 90.25 197 ARG A O 1
ATOM 1580 N N . ARG A 1 198 ? -8.853 26.745 0.597 1.00 88.31 198 ARG A N 1
ATOM 1581 C CA . ARG A 1 198 ? -9.397 26.941 -0.752 1.00 88.31 198 ARG A CA 1
ATOM 1582 C C . ARG A 1 198 ? -8.421 27.786 -1.565 1.00 88.31 198 ARG A C 1
ATOM 1584 O O . ARG A 1 198 ? -8.016 28.853 -1.114 1.00 88.31 198 ARG A O 1
ATOM 1591 N N . TRP A 1 199 ? -8.042 27.294 -2.739 1.00 84.88 199 TRP A N 1
ATOM 1592 C CA . TRP A 1 199 ? -7.195 28.018 -3.685 1.00 84.88 199 TRP A CA 1
ATOM 1593 C C . TRP A 1 199 ? -8.066 28.547 -4.836 1.00 84.88 199 TRP A C 1
ATOM 1595 O O . TRP A 1 199 ? -8.812 27.749 -5.405 1.00 84.88 199 TRP A O 1
ATOM 1605 N N . PRO A 1 200 ? -7.963 29.832 -5.233 1.00 80.81 200 PRO A N 1
ATOM 1606 C CA . PRO A 1 200 ? -8.849 30.441 -6.240 1.00 80.81 200 PRO A CA 1
ATOM 1607 C C . PRO A 1 200 ? -8.824 29.756 -7.618 1.00 80.81 200 PRO A C 1
ATOM 1609 O O . PRO A 1 200 ? -9.785 29.813 -8.375 1.00 80.81 200 PRO A O 1
ATOM 1612 N N . HIS A 1 201 ? -7.736 29.059 -7.959 1.00 64.38 201 HIS A N 1
ATOM 1613 C CA . HIS A 1 201 ? -7.639 28.303 -9.212 1.00 64.38 201 HIS A CA 1
ATOM 1614 C C . HIS A 1 201 ? -8.551 27.065 -9.271 1.00 64.38 201 HIS A C 1
ATOM 1616 O O . HIS A 1 201 ? -8.849 26.598 -10.370 1.00 64.38 201 HIS A O 1
ATOM 1622 N N . ALA A 1 202 ? -9.019 26.552 -8.127 1.00 56.72 202 ALA A N 1
ATOM 1623 C CA . ALA A 1 202 ? -9.902 25.387 -8.068 1.00 56.72 202 ALA A CA 1
ATOM 1624 C C . ALA A 1 202 ? -11.341 25.692 -8.536 1.00 56.72 202 ALA A C 1
ATOM 1626 O O . ALA A 1 202 ? -12.057 24.781 -8.947 1.00 56.72 202 ALA A O 1
ATOM 1627 N N . GLU A 1 203 ? -11.758 26.965 -8.537 1.00 53.38 203 GLU A N 1
ATOM 1628 C CA . GLU A 1 203 ? -13.126 27.365 -8.906 1.00 53.38 203 GLU A CA 1
ATOM 1629 C C . GLU A 1 203 ? -13.414 27.178 -10.403 1.00 53.38 203 GLU A C 1
ATOM 1631 O O . GLU A 1 203 ? -14.541 26.877 -10.790 1.00 53.38 203 GLU A O 1
ATOM 1636 N N . ARG A 1 204 ? -12.385 27.270 -11.257 1.00 49.88 204 ARG A N 1
ATOM 1637 C CA . ARG A 1 204 ? -12.546 27.163 -12.717 1.00 49.88 204 ARG A CA 1
ATOM 1638 C C . ARG A 1 204 ? -12.779 25.729 -13.210 1.00 49.88 204 ARG A C 1
ATOM 1640 O O . ARG A 1 204 ? -13.378 25.558 -14.263 1.00 49.88 204 ARG A O 1
ATOM 1647 N N . GLN A 1 205 ? -12.324 24.719 -12.461 1.00 52.03 205 GLN A N 1
ATOM 1648 C CA . GLN A 1 205 ? -12.565 23.301 -12.773 1.00 52.03 205 GLN A CA 1
ATOM 1649 C C . GLN A 1 205 ? -13.885 22.803 -12.169 1.00 52.03 205 GLN A C 1
ATOM 1651 O O . GLN A 1 205 ? -14.632 22.093 -12.836 1.00 52.03 205 GLN A O 1
ATOM 1656 N N . GLN A 1 206 ? -14.245 23.261 -10.963 1.00 50.47 206 GLN A N 1
ATOM 1657 C CA . GLN A 1 206 ? -15.517 22.879 -10.340 1.00 50.47 206 GLN A CA 1
ATOM 1658 C C . GLN A 1 206 ? -16.739 23.387 -11.118 1.00 50.47 206 GLN A C 1
ATOM 1660 O O . GLN A 1 206 ? -17.751 22.696 -11.155 1.00 50.47 206 GLN A O 1
ATOM 1665 N N . GLN A 1 207 ? -16.662 24.533 -11.805 1.00 47.78 207 GLN A N 1
ATOM 1666 C CA . GLN A 1 207 ? -17.765 25.034 -12.643 1.00 47.78 207 GLN A CA 1
ATOM 1667 C C . GLN A 1 207 ? -17.986 24.240 -13.947 1.00 47.78 207 GLN A C 1
ATOM 1669 O O . GLN A 1 207 ? -19.067 24.332 -14.521 1.00 47.78 207 GLN A O 1
ATOM 1674 N N . GLN A 1 208 ? -17.016 23.441 -14.413 1.00 46.78 208 GLN A N 1
ATOM 1675 C CA . GLN A 1 208 ? -17.191 22.586 -15.600 1.00 46.78 208 GLN A CA 1
ATOM 1676 C C . GLN A 1 208 ? -17.691 21.171 -15.261 1.00 46.78 208 GLN A C 1
ATOM 1678 O O . GLN A 1 208 ? -18.357 20.560 -16.091 1.00 46.78 208 GLN A O 1
ATOM 1683 N N . GLU A 1 209 ? -17.464 20.677 -14.039 1.00 45.31 209 GLU A N 1
ATOM 1684 C CA . GLU A 1 209 ? -17.947 19.359 -13.583 1.00 45.31 209 GLU A CA 1
ATOM 1685 C C . GLU A 1 209 ? -19.290 19.420 -12.818 1.00 45.31 209 GLU A C 1
ATOM 1687 O O . GLU A 1 209 ? -19.957 18.402 -12.646 1.00 45.31 209 GLU A O 1
ATOM 1692 N N . SER A 1 210 ? -19.751 20.609 -12.410 1.00 40.12 210 SER A N 1
ATOM 1693 C CA . SER A 1 210 ? -20.984 20.808 -11.619 1.00 40.12 210 SER A CA 1
ATOM 1694 C C . SER A 1 210 ? -22.270 21.015 -12.436 1.00 40.12 210 SER A C 1
ATOM 1696 O O . SER A 1 210 ? -23.269 21.491 -11.904 1.00 40.12 210 SER A O 1
ATOM 1698 N N . SER A 1 211 ? -22.304 20.606 -13.709 1.00 39.38 211 SER A N 1
ATOM 1699 C CA . SER A 1 211 ? -23.564 20.553 -14.480 1.00 39.38 211 SER A CA 1
ATOM 1700 C C . SER A 1 211 ? -24.337 19.229 -14.328 1.00 39.38 211 SER A C 1
ATOM 1702 O O . SER A 1 211 ? -25.342 19.032 -15.007 1.00 39.38 211 SER A O 1
ATOM 1704 N N . GLY A 1 212 ? -23.935 18.342 -13.405 1.00 39.62 212 GLY A N 1
ATOM 1705 C CA . GLY A 1 212 ? -24.662 17.086 -13.158 1.00 39.62 212 GLY A CA 1
ATOM 1706 C C . GLY A 1 212 ? -24.510 16.416 -11.787 1.00 39.62 212 GLY A C 1
ATOM 1707 O O . GLY A 1 212 ? -25.076 15.342 -11.605 1.00 39.62 212 GLY A O 1
ATOM 1708 N N . ALA A 1 213 ? -23.793 16.993 -10.819 1.00 34.16 213 ALA A N 1
ATOM 1709 C CA . ALA A 1 213 ? -23.637 16.387 -9.493 1.00 34.16 213 ALA A CA 1
ATOM 1710 C C . ALA A 1 213 ? -24.442 17.164 -8.442 1.00 34.16 213 ALA A C 1
ATOM 1712 O O . ALA A 1 213 ? -24.211 18.353 -8.222 1.00 34.16 213 ALA A O 1
ATOM 1713 N N . ALA A 1 214 ? -25.411 16.479 -7.829 1.00 36.28 214 ALA A N 1
ATOM 1714 C CA . ALA A 1 214 ? -26.173 16.970 -6.686 1.00 36.28 214 ALA A CA 1
ATOM 1715 C C . ALA A 1 214 ? -25.232 17.354 -5.521 1.00 36.28 214 ALA A C 1
ATOM 1717 O O . ALA A 1 214 ? -24.122 16.824 -5.452 1.00 36.28 214 ALA A O 1
ATOM 1718 N N . PRO A 1 215 ? -25.649 18.264 -4.620 1.00 36.75 215 PRO A N 1
ATOM 1719 C CA . PRO A 1 215 ? -24.813 18.720 -3.514 1.00 36.75 215 PRO A CA 1
ATOM 1720 C C . PRO A 1 215 ? -24.299 17.536 -2.690 1.00 36.75 215 PRO A C 1
ATOM 1722 O O . PRO A 1 215 ? -25.055 16.603 -2.426 1.00 36.75 215 PRO A O 1
ATOM 1725 N N . ASP A 1 216 ? -23.027 17.595 -2.290 1.00 44.19 216 ASP A N 1
ATOM 1726 C CA . ASP A 1 216 ? -22.362 16.621 -1.422 1.00 44.19 216 ASP A CA 1
ATOM 1727 C C . ASP A 1 216 ? -23.098 16.491 -0.073 1.00 44.19 216 ASP A C 1
ATOM 1729 O O . ASP A 1 216 ? -22.782 17.161 0.908 1.00 44.19 216 ASP A O 1
ATOM 1733 N N . ASP A 1 217 ? -24.074 15.587 -0.027 1.00 36.97 217 ASP A N 1
ATOM 1734 C CA . ASP A 1 217 ? -24.913 15.238 1.128 1.00 36.97 217 ASP A CA 1
ATOM 1735 C C . ASP A 1 217 ? -24.178 14.311 2.129 1.00 36.97 217 ASP A C 1
ATOM 1737 O O . ASP A 1 217 ? -24.772 13.534 2.879 1.00 36.97 217 ASP A O 1
ATOM 1741 N N . TYR A 1 218 ? -22.838 14.350 2.129 1.00 42.12 218 TYR A N 1
ATOM 1742 C CA . TYR A 1 218 ? -21.994 13.501 2.980 1.00 42.12 218 TYR A CA 1
ATOM 1743 C C . TYR A 1 218 ? -21.968 13.958 4.445 1.00 42.12 218 TYR A C 1
ATOM 1745 O O . TYR A 1 218 ? -21.646 13.156 5.324 1.00 42.12 218 TYR A O 1
ATOM 1753 N N . ASP A 1 219 ? -22.325 15.214 4.725 1.00 41.06 219 ASP A N 1
ATOM 1754 C CA . ASP A 1 219 ? -22.273 15.783 6.079 1.00 41.06 219 ASP A CA 1
ATOM 1755 C C . ASP A 1 219 ? -23.513 15.421 6.926 1.00 41.06 219 ASP A C 1
ATOM 1757 O O . ASP A 1 219 ? -23.448 15.398 8.156 1.00 41.06 219 ASP A O 1
ATOM 1761 N N . PHE A 1 220 ? -24.638 15.060 6.289 1.00 32.59 220 PHE A N 1
ATOM 1762 C CA . PHE A 1 220 ? -25.895 14.760 6.988 1.00 32.59 220 PHE A CA 1
ATOM 1763 C C . PHE A 1 220 ? -26.002 13.290 7.440 1.00 32.59 220 PHE A C 1
ATOM 1765 O O . PHE A 1 220 ? -26.510 13.005 8.525 1.00 32.59 220 PHE A O 1
ATOM 1772 N N . LEU A 1 221 ? -25.435 12.339 6.685 1.00 35.34 221 LEU A N 1
ATOM 1773 C CA . LEU A 1 221 ? -25.445 10.912 7.055 1.00 35.34 221 LEU A CA 1
ATOM 1774 C C . LEU A 1 221 ? -24.407 10.547 8.132 1.00 35.34 221 LEU A C 1
ATOM 1776 O O . LEU A 1 221 ? -24.582 9.565 8.856 1.00 35.34 221 LEU A O 1
ATOM 1780 N N . ALA A 1 222 ? -23.350 11.350 8.287 1.00 41.19 222 ALA A N 1
ATOM 1781 C CA . ALA A 1 222 ? -22.338 11.149 9.324 1.00 41.19 222 ALA A CA 1
ATOM 1782 C C . ALA A 1 222 ? -22.851 11.488 10.738 1.00 41.19 222 ALA A C 1
ATOM 1784 O O . ALA A 1 222 ? -22.334 10.961 11.722 1.00 41.19 222 ALA A O 1
ATOM 1785 N N . GLN A 1 223 ? -23.894 12.320 10.854 1.00 42.12 223 GLN A N 1
ATOM 1786 C CA . GLN A 1 223 ? -24.468 12.729 12.143 1.00 42.12 223 GLN A CA 1
ATOM 1787 C C . GLN A 1 223 ? -25.521 11.758 12.705 1.00 42.12 223 GLN A C 1
ATOM 1789 O O . GLN A 1 223 ? -25.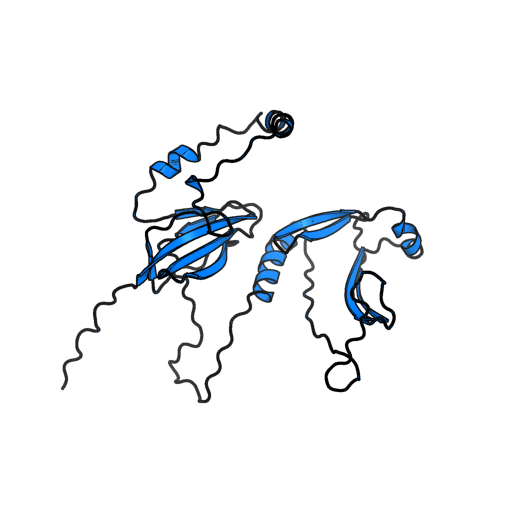913 11.906 13.862 1.00 42.12 223 GLN A O 1
ATOM 1794 N N . GLN A 1 224 ? -25.946 10.741 11.944 1.00 39.34 224 GLN A N 1
ATOM 1795 C CA . GLN A 1 224 ? -27.002 9.800 12.361 1.00 39.34 224 GLN A CA 1
ATOM 1796 C C . GLN A 1 224 ? -26.578 8.326 12.450 1.00 39.34 224 GLN A C 1
ATOM 1798 O O . GLN A 1 224 ? -27.373 7.497 12.899 1.00 39.34 224 GLN A O 1
ATOM 1803 N N . ALA A 1 225 ? -25.336 7.970 12.106 1.00 39.22 225 ALA A N 1
ATOM 1804 C CA . ALA A 1 225 ? -24.830 6.619 12.340 1.00 39.22 225 ALA A CA 1
ATOM 1805 C C . ALA A 1 225 ? -24.582 6.406 13.845 1.00 39.22 225 ALA A C 1
ATOM 1807 O O . ALA A 1 225 ? -23.587 6.856 14.413 1.00 39.22 225 ALA A O 1
ATOM 1808 N N . GLY A 1 226 ? -25.543 5.750 14.495 1.00 40.47 226 GLY A N 1
ATOM 1809 C CA . GLY A 1 226 ? -25.522 5.403 15.910 1.00 40.47 226 GLY A CA 1
ATOM 1810 C C . GLY A 1 226 ? -24.198 4.787 16.376 1.00 40.47 226 GLY A C 1
ATOM 1811 O O . GLY A 1 226 ? -23.544 4.024 15.667 1.00 40.47 226 GLY A O 1
ATOM 1812 N N . ARG A 1 227 ? -23.854 5.125 17.620 1.00 46.81 227 ARG A N 1
ATOM 1813 C CA . ARG A 1 227 ? -22.623 4.861 18.388 1.00 46.81 227 ARG A CA 1
ATOM 1814 C C . ARG A 1 227 ? -22.179 3.390 18.545 1.00 46.81 227 ARG A C 1
ATOM 1816 O O . ARG A 1 227 ? -21.362 3.116 19.417 1.00 46.81 227 ARG A O 1
ATOM 1823 N N . GLU A 1 228 ? -22.664 2.444 17.744 1.00 54.12 228 GLU A N 1
ATOM 1824 C CA . GLU A 1 228 ? -22.424 1.009 17.974 1.00 54.12 228 GLU A CA 1
ATOM 1825 C C . GLU A 1 228 ? -21.882 0.226 16.764 1.00 54.12 228 GLU A C 1
ATOM 1827 O O . GLU A 1 228 ? -21.362 -0.873 16.951 1.00 54.12 228 GLU A O 1
ATOM 1832 N N . ASN A 1 229 ? -21.904 0.767 15.536 1.00 60.44 229 ASN A N 1
ATOM 1833 C CA . ASN A 1 229 ? -21.254 0.117 14.389 1.00 60.44 229 ASN A CA 1
ATOM 1834 C C . ASN A 1 229 ? -20.748 1.138 13.360 1.00 60.44 229 ASN A C 1
ATOM 1836 O O . ASN A 1 229 ? -21.530 1.699 12.593 1.00 60.44 229 ASN A O 1
ATOM 1840 N N . THR A 1 230 ? -19.432 1.344 13.302 1.00 79.50 230 THR A N 1
ATOM 1841 C CA . THR A 1 230 ? -18.808 2.202 12.287 1.00 79.50 230 THR A CA 1
ATOM 1842 C C . THR A 1 230 ? -18.739 1.437 10.964 1.00 79.50 230 THR A C 1
ATOM 1844 O O . THR A 1 230 ? -17.761 0.737 10.678 1.00 79.50 230 THR A O 1
ATOM 1847 N N . LEU A 1 231 ? -19.808 1.530 10.168 1.00 89.50 231 LEU A N 1
ATOM 1848 C CA . LEU A 1 231 ? -19.837 1.048 8.789 1.00 89.50 231 LEU A CA 1
ATOM 1849 C C . LEU A 1 231 ? -19.224 2.110 7.872 1.00 89.50 231 LEU A C 1
ATOM 1851 O O . LEU A 1 231 ? -19.726 3.225 7.760 1.00 89.50 231 LEU A O 1
ATOM 1855 N N . VAL A 1 232 ? -18.130 1.752 7.214 1.00 91.44 232 VAL A N 1
ATOM 1856 C CA . VAL A 1 232 ? -17.333 2.663 6.397 1.00 91.44 232 VAL A CA 1
ATOM 1857 C C . VAL A 1 232 ? -17.560 2.347 4.930 1.00 91.44 232 VAL A C 1
ATOM 1859 O O . VAL A 1 232 ? -17.278 1.237 4.481 1.00 91.44 232 VAL A O 1
ATOM 1862 N N . ASN A 1 233 ? -18.025 3.342 4.182 1.00 94.62 233 ASN A N 1
ATOM 1863 C CA . ASN A 1 233 ? -18.006 3.315 2.727 1.00 94.62 233 ASN A CA 1
ATOM 1864 C C . ASN A 1 233 ? -16.634 3.798 2.217 1.00 94.62 233 ASN A C 1
ATOM 1866 O O . ASN A 1 233 ? -16.141 4.844 2.653 1.00 94.62 233 ASN A O 1
ATOM 1870 N N . LEU A 1 234 ? -16.013 3.017 1.335 1.00 95.12 234 LEU A N 1
ATOM 1871 C CA . LEU A 1 234 ? -14.721 3.295 0.707 1.00 95.12 234 LEU A CA 1
ATOM 1872 C C . LEU A 1 234 ? -14.902 3.385 -0.805 1.00 95.12 234 LEU A C 1
ATOM 1874 O O . LEU A 1 234 ? -15.179 2.381 -1.472 1.00 95.12 234 LEU A O 1
ATOM 1878 N N . GLN A 1 235 ? -14.703 4.582 -1.344 1.00 95.75 235 GLN A N 1
ATOM 1879 C CA . GLN A 1 235 ? -14.698 4.812 -2.784 1.00 95.75 235 GLN A CA 1
ATOM 1880 C C . GLN A 1 235 ? -13.460 4.178 -3.434 1.00 95.75 235 GLN A C 1
ATOM 1882 O O . GLN A 1 235 ? -12.440 4.014 -2.760 1.00 95.75 235 GLN A O 1
ATOM 1887 N N . PRO A 1 236 ? -13.517 3.810 -4.723 1.00 91.38 236 PRO A N 1
ATOM 1888 C CA . PRO A 1 236 ? -12.355 3.301 -5.445 1.00 91.38 236 PRO A CA 1
ATOM 1889 C C . PRO A 1 236 ? -11.109 4.179 -5.282 1.00 91.38 236 PRO A C 1
ATOM 1891 O O . PRO A 1 236 ? -11.169 5.400 -5.414 1.00 91.38 236 PRO A O 1
ATOM 1894 N N . GLY A 1 237 ? -9.971 3.563 -4.963 1.00 88.88 237 GLY A N 1
ATOM 1895 C CA . GLY A 1 237 ? -8.702 4.253 -4.719 1.00 88.88 237 GLY A CA 1
ATOM 1896 C C . GLY A 1 237 ? -8.600 5.001 -3.384 1.00 88.88 237 GLY A C 1
ATOM 1897 O O . GLY A 1 237 ? -7.538 5.551 -3.089 1.00 88.88 237 GLY A O 1
ATOM 1898 N N . GLN A 1 238 ? -9.660 5.036 -2.571 1.00 94.06 238 GLN A N 1
ATOM 1899 C CA . GLN A 1 238 ? -9.663 5.733 -1.287 1.00 94.06 238 GLN A CA 1
ATOM 1900 C C . GLN A 1 238 ? -8.964 4.908 -0.203 1.00 94.06 238 GLN A C 1
ATOM 1902 O O . GLN A 1 238 ? -9.175 3.700 -0.091 1.00 94.06 238 GLN A O 1
ATOM 1907 N N . ILE A 1 239 ? -8.192 5.596 0.641 1.00 96.06 239 ILE A N 1
ATOM 1908 C CA . ILE A 1 239 ? -7.640 5.075 1.894 1.00 96.06 239 ILE A CA 1
ATOM 1909 C C . ILE A 1 239 ? -8.280 5.860 3.037 1.00 96.06 239 ILE A C 1
ATOM 1911 O O . ILE A 1 239 ? -8.253 7.092 3.019 1.00 96.06 239 ILE A O 1
ATOM 1915 N N . ARG A 1 240 ? -8.842 5.165 4.029 1.00 96.81 240 ARG A N 1
ATOM 1916 C CA . ARG A 1 240 ? -9.372 5.780 5.257 1.00 96.81 240 ARG A CA 1
ATOM 1917 C C . ARG A 1 240 ? -8.666 5.204 6.478 1.00 96.81 240 ARG A C 1
ATOM 1919 O O . ARG A 1 240 ? -8.396 4.001 6.538 1.00 96.81 240 ARG A O 1
ATOM 1926 N N . THR A 1 241 ? -8.370 6.077 7.435 1.00 97.94 241 THR A N 1
ATOM 1927 C CA . THR A 1 241 ? -7.576 5.769 8.629 1.00 97.94 241 THR A CA 1
ATOM 1928 C C . THR A 1 241 ? -8.425 5.962 9.872 1.00 97.94 241 THR A C 1
ATOM 1930 O O . THR A 1 241 ? -9.059 7.000 10.029 1.00 97.94 241 THR A O 1
ATOM 1933 N N . PHE A 1 242 ? -8.410 4.987 10.774 1.00 97.25 242 PHE A N 1
ATOM 1934 C CA . PHE A 1 242 ? -9.187 5.008 12.006 1.00 97.25 242 PHE A CA 1
ATOM 1935 C C . PHE A 1 242 ? -8.300 4.697 13.205 1.00 97.25 242 PHE A C 1
ATOM 1937 O O . PHE A 1 242 ? -7.438 3.823 13.134 1.00 97.25 242 PHE A O 1
ATOM 1944 N N . LEU A 1 243 ? -8.550 5.387 14.314 1.00 96.50 243 LEU A N 1
ATOM 1945 C CA . LEU A 1 243 ? -8.118 4.956 15.641 1.00 96.50 243 LEU A CA 1
ATOM 1946 C C . LEU A 1 243 ? -9.326 4.379 16.365 1.00 96.50 243 LEU A C 1
ATOM 1948 O O . LEU A 1 243 ? -10.380 5.010 16.382 1.00 96.50 243 LEU A O 1
ATOM 1952 N N . ALA A 1 244 ? -9.175 3.198 16.951 1.00 95.44 244 ALA A N 1
ATOM 1953 C CA . ALA A 1 244 ? -10.237 2.522 17.682 1.00 95.44 244 ALA A CA 1
ATOM 1954 C C . ALA A 1 244 ? -9.714 1.906 18.982 1.00 95.44 244 ALA A C 1
ATOM 1956 O O . ALA A 1 244 ? -8.542 1.559 19.094 1.00 95.44 244 ALA A O 1
ATOM 1957 N N . THR A 1 245 ? -10.598 1.735 19.957 1.00 95.31 245 THR A N 1
ATOM 1958 C CA . THR A 1 245 ? -10.299 1.076 21.229 1.00 95.31 245 THR A CA 1
ATOM 1959 C C . THR A 1 245 ? -10.654 -0.410 21.124 1.00 95.31 245 THR A C 1
ATOM 1961 O O . THR A 1 245 ? -11.830 -0.739 20.928 1.00 95.31 245 THR A O 1
ATOM 1964 N N . PRO A 1 246 ? -9.681 -1.330 21.244 1.00 94.88 246 PRO A N 1
ATOM 1965 C CA . PRO A 1 246 ? -9.951 -2.758 21.159 1.00 94.88 246 PRO A CA 1
ATOM 1966 C C . PRO A 1 246 ? -10.622 -3.263 22.443 1.00 94.88 246 PRO A C 1
ATOM 1968 O O . PRO A 1 246 ? -10.142 -3.040 23.552 1.00 94.88 246 PRO A O 1
ATOM 1971 N N . LYS A 1 247 ? -11.715 -4.013 22.302 1.00 93.56 247 LYS A N 1
ATOM 1972 C CA . LYS A 1 247 ? -12.359 -4.754 23.392 1.00 93.56 247 LYS A CA 1
ATOM 1973 C C . LYS A 1 247 ? -12.398 -6.232 23.033 1.00 93.56 247 LYS A C 1
ATOM 1975 O O . LYS A 1 247 ? -13.060 -6.609 22.071 1.00 93.56 247 LYS A O 1
ATOM 1980 N N . ALA A 1 248 ? -11.693 -7.067 23.794 1.00 90.50 248 ALA A N 1
ATOM 1981 C CA . ALA A 1 248 ? -11.695 -8.510 23.567 1.00 90.50 248 ALA A CA 1
ATOM 1982 C C . ALA A 1 248 ? -13.118 -9.078 23.686 1.00 90.50 248 ALA A C 1
ATOM 1984 O O . ALA A 1 248 ? -13.893 -8.658 24.555 1.00 90.50 248 ALA A O 1
ATOM 1985 N N . PHE A 1 249 ? -13.459 -10.054 22.842 1.00 78.88 249 PHE A N 1
ATOM 1986 C CA . PHE A 1 249 ? -14.661 -10.847 23.072 1.00 78.88 249 PHE A CA 1
ATOM 1987 C C . PHE A 1 249 ? -14.498 -11.596 24.399 1.00 78.88 249 PHE A C 1
ATOM 1989 O O . PHE A 1 249 ? -13.611 -12.432 24.555 1.00 78.88 249 PHE A O 1
ATOM 1996 N N . SER A 1 250 ? -15.363 -11.297 25.369 1.00 59.34 250 SER A N 1
ATOM 1997 C CA . SER A 1 250 ? -15.529 -12.151 26.541 1.00 59.34 250 SER A CA 1
ATOM 1998 C C . SER A 1 250 ? -16.115 -13.472 26.046 1.00 59.34 250 SER A C 1
ATOM 2000 O O . SER A 1 250 ? -17.309 -13.563 25.769 1.00 59.34 250 SER A O 1
ATOM 2002 N N . MET A 1 251 ? -15.280 -14.500 25.894 1.00 49.22 251 MET A N 1
ATOM 2003 C CA . MET A 1 251 ? -15.813 -15.852 25.988 1.00 49.22 251 MET A CA 1
ATOM 2004 C C . MET A 1 251 ? -16.217 -16.063 27.452 1.00 49.22 251 MET A C 1
ATOM 2006 O O . MET A 1 251 ? -15.421 -15.731 28.339 1.00 49.22 251 MET A O 1
ATOM 2010 N N . PRO A 1 252 ? -17.426 -16.574 27.748 1.00 43.44 252 PRO A N 1
ATOM 2011 C CA . PRO A 1 252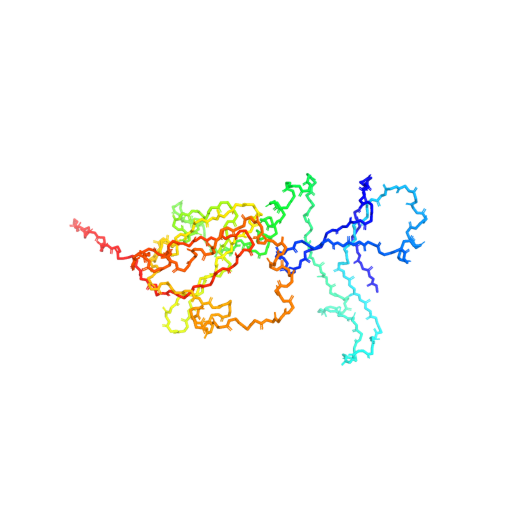 ? -17.679 -17.102 29.078 1.00 43.44 252 PRO A CA 1
ATOM 2012 C C . PRO A 1 252 ? -16.608 -18.166 29.372 1.00 43.44 252 PRO A C 1
ATOM 2014 O O . PRO A 1 252 ? -16.201 -18.882 28.447 1.00 43.44 252 PRO A O 1
ATOM 2017 N N . PRO A 1 253 ? -16.105 -18.264 30.616 1.00 38.12 253 PRO A N 1
ATOM 2018 C CA . PRO A 1 253 ? -15.167 -19.321 30.968 1.00 38.12 253 PRO A CA 1
ATOM 2019 C C . PRO A 1 253 ? -15.772 -20.671 30.558 1.00 38.12 253 PRO A C 1
ATOM 2021 O O . PRO A 1 253 ? -16.991 -20.841 30.685 1.00 38.12 253 PRO A O 1
ATOM 2024 N N . PRO A 1 254 ? -14.969 -21.618 30.039 1.00 41.47 254 PRO A N 1
ATOM 2025 C CA . PRO A 1 254 ? -15.479 -22.933 29.682 1.00 41.47 254 PRO A CA 1
ATOM 2026 C C . PRO A 1 254 ? -16.216 -23.503 30.894 1.00 41.47 254 PRO A C 1
ATOM 2028 O O . PRO A 1 254 ? -15.659 -23.541 31.994 1.00 41.47 254 PRO A O 1
ATOM 2031 N N . ALA A 1 255 ? -17.488 -23.866 30.696 1.00 45.47 255 ALA A N 1
ATOM 2032 C CA . ALA A 1 255 ? -18.316 -24.460 31.734 1.00 45.47 255 ALA A CA 1
ATOM 2033 C C . ALA A 1 255 ? -17.524 -25.604 32.371 1.00 45.47 255 ALA A C 1
ATOM 2035 O O . ALA A 1 255 ? -17.056 -26.499 31.665 1.00 45.47 255 ALA A O 1
ATOM 2036 N N . GLY A 1 256 ? -17.299 -25.497 33.682 1.00 42.75 256 GLY A N 1
ATOM 2037 C CA . GLY A 1 256 ? -16.433 -26.394 34.430 1.00 42.75 256 GLY A CA 1
ATOM 2038 C C . GLY A 1 256 ? -16.756 -27.847 34.109 1.00 42.75 256 GLY A C 1
ATOM 2039 O O . GLY A 1 256 ? -17.848 -28.327 34.406 1.00 42.75 256 GLY A O 1
ATOM 2040 N N . GLY A 1 257 ? -15.793 -28.538 33.500 1.00 38.50 257 GLY A N 1
ATOM 2041 C CA . GLY A 1 257 ? -15.805 -29.987 33.426 1.00 38.50 257 GLY A CA 1
ATOM 2042 C C . GLY A 1 257 ? -15.756 -30.513 34.851 1.00 38.50 257 GLY A C 1
ATOM 2043 O O . GLY A 1 257 ? -14.715 -30.441 35.505 1.00 38.50 257 GLY A O 1
ATOM 2044 N N . GLY A 1 258 ? -16.905 -30.975 35.344 1.00 39.81 258 GLY A N 1
ATOM 2045 C CA . GLY A 1 258 ? -16.983 -31.753 36.567 1.00 39.81 258 GLY A CA 1
ATOM 2046 C C . GLY A 1 258 ? -15.984 -32.898 36.474 1.00 39.81 258 GLY A C 1
ATOM 2047 O O . GLY A 1 258 ? -15.977 -33.650 35.499 1.00 39.81 258 GLY A O 1
ATOM 2048 N N . ARG A 1 259 ? -15.104 -32.978 37.471 1.00 38.66 259 ARG A N 1
ATOM 2049 C CA . ARG A 1 259 ? -14.262 -34.152 37.689 1.00 38.66 259 ARG A CA 1
ATOM 2050 C C . ARG A 1 259 ? -15.172 -35.371 37.901 1.00 38.66 259 ARG A C 1
ATOM 2052 O O . ARG A 1 259 ? -16.066 -35.263 38.743 1.00 38.66 259 ARG A O 1
ATOM 2059 N N . PRO A 1 260 ? -14.963 -36.499 37.207 1.00 49.06 260 PRO A N 1
ATOM 2060 C CA . PRO A 1 260 ? -15.173 -37.796 37.830 1.00 49.06 260 PRO A CA 1
ATOM 2061 C C . PRO A 1 260 ? -14.094 -38.057 38.893 1.00 49.06 260 PRO A C 1
ATOM 2063 O O . PRO A 1 260 ? -12.942 -37.589 38.709 1.00 49.06 260 PRO A O 1
#

InterPro domains:
  IPR011013 Galactose mutarotase-like domain superfamily [SSF74650] (2-245)
  IPR050843 Glycosyl Hydrolase Family 38 [PTHR11607] (53-244)

Solvent-accessible surface area (backbone atoms only — not comparable to full-atom values): 16692 Å² total; per-residue (Å²): 90,78,42,65,52,74,48,81,42,76,48,74,52,91,56,47,50,75,45,67,51,93,83,74,46,78,41,86,43,68,69,57,72,78,67,45,65,80,53,56,84,58,83,57,69,53,35,71,49,77,46,84,74,48,74,41,35,93,58,52,87,82,83,76,81,86,53,39,51,59,65,31,59,95,81,69,81,43,67,86,87,83,86,86,86,86,88,84,90,71,53,78,73,59,42,56,61,46,49,54,57,56,49,47,53,65,74,65,50,82,86,85,83,87,70,101,57,87,71,59,96,84,57,81,89,74,88,75,55,58,53,59,84,66,57,94,39,50,43,81,78,40,82,43,79,44,96,88,64,34,33,40,39,29,42,32,19,70,29,81,87,57,66,45,76,45,49,56,22,61,38,38,63,63,33,37,33,40,85,63,40,56,24,39,92,85,62,85,44,51,46,91,74,63,80,83,84,85,57,82,77,56,58,71,57,52,68,71,64,57,84,78,62,76,80,84,68,65,72,66,60,68,77,66,66,61,99,81,58,54,67,41,79,31,48,45,71,36,72,51,29,31,42,18,41,68,41,68,64,80,71,76,75,77,77,77,78,76,79,131

Mean predicted aligned error: 11.74 Å

Organism: Amblyomma americanum (NCBI:txid6943)

Sequence (260 aa):
MDVATRYETALDNEGVFFTDSNGLFSVTRRLLSAVSRLTRIHKAARFLAHAQLHRRYNIDDDLGVEEPLDDRGINDEGIIAKGRHRLHLGTPREAADVLRTAALQEVYRPVYMFYPSPLPPNARKQHSELRVPLPRGGHLMTLEGTEDGRVLVRLENVGRDVAINVSVTHLLHSYLLLDARETVLSAHRYQSEVQRRRWPHAERQQQQESSGAAPDDYDFLAQQAGRENTLVNLQPGQIRTFLATPKAFSMPPPAGGGRP